Protein 3WP0 (pdb70)

B-factor: mean 48.21, std 16.05, range [24.02, 118.39]

Organism: Rattus norvegicus (NCBI:txid10116)

Sequence (195 aa):
YARPIIILGPTKDRANDDLLSEFPDKFGSCVPHTTRPKREYEIDGRDYHFVSSREKMEKDIQAHKFIEAGQYNSHLYGTSVQSVREVAEQGKHCILDVSANAVRRLQAAHLHPIAIFIRPRSLENVLEINKRITEEQARKAFDRATKLEEQEFTECCFSAIVEGDSFEEIYHKVKRVIEDLSGLSRVKLKKSLRQSF

Solvent-accessible surface area: 11071 Å² total

GO terms:
  GO:0097110 scaffold protein binding (F, IPI)
  GO:2000310 regulation of NMDA receptor activity (P, IMP)
  GO:2000463 positive regulation of excitatory postsynaptic potential (P, IMP)
  GO:0150012 positive regulation of neuron projection arborization (P, IGI)
  GO:0005109 frizzled binding (F, IPI)
  GO:0031698 beta-2 adrenergic receptor binding (F, IPI)
  GO:0044224 juxtaparanode region of axon (C, IDA)
  GO:0045202 synapse (C, IDA)
  GO:0045211 postsynaptic membrane (C, IDA)
  GO:0014069 postsynaptic density (C, IDA)
  GO:0043197 dendritic spine (C, IDA)
  GO:0016020 membrane (C, IDA)
  GO:0008076 voltage-gated potassium channel complex (C, IDA)
  GO:0098793 presynapse (C, EXP)
  GO:0045202 synapse (C, EXP)
  GO:0005886 plasma membrane (C, EXP)
  GO:0014069 postsynaptic density (C, EXP)
  GO:1904719 positive regulation of AMPA glutamate receptor clustering (P, IMP)
  GO:0048168 regulation of neuronal synaptic plasticity (P, IMP)
  GO:0097061 dendritic spine organization (P, IMP)

InterPro domains:
  IPR001452 SH3 domain [PF00018] (434-490)
  IPR001452 SH3 domain [PS50002] (428-498)
  IPR001452 SH3 domain [SM00326] (431-497)
  IPR001478 PDZ domain [PF00595] (65-149)
  IPR001478 PDZ domain [PF00595] (161-243)
  IPR001478 PDZ domain [PF00595] (314-388)
  IPR001478 PDZ domain [PS50106] (65-152)
  IPR001478 PDZ domain [PS50106] (160-247)
  IPR001478 PDZ domain [PS50106] (313-394)
  IPR001478 PDZ domain [SM00228] (73-152)
  IPR001478 PDZ domain [SM00228] (168-247)
  IPR001478 PDZ domain [SM00228] (321-394)
  IPR008144 Guanylate kinase-like domain [PS50052] (534-709)
  IPR008145 Guanylate kinase/L-type calcium channel beta subunit [PF00625] (534-710)
  IPR008145 Guanylate kinase/L-type calcium channel beta subunit [SM00072] (533-712)
  IPR016313 Disks large 1-like [PIRSF001741] (3-724)
  IPR019583 Disks large homolog 1-4, PDZ-associated domain [PF10600] (245-312)
  IPR019590 Disks large homologue 1, N-terminal PEST domain [PF10608] (31-64)
  IPR019590 Disks large homologue 1, N-terminal PEST domain [SM01277] (10-64)
  IPR020590 Guanylate kinase, conserved site [PS00856] (566-583)

Structure (mmCIF, N/CA/C/O backbone):
data_3WP0
#
_entry.id   3WP0
#
_cell.length_a   84.082
_cell.length_b   84.082
_cell.length_c   65.883
_cell.angle_alpha   90.00
_cell.angle_beta   90.00
_cell.angle_gamma   120.00
#
_symmetry.space_group_name_H-M   'P 31 2 1'
#
loop_
_entity.id
_entity.type
_entity.pdbx_description
1 polymer 'Disks large homolog 4'
2 polymer 'Lethal(2) giant larvae protein homolog 2'
3 non-polymer GLYCEROL
4 water water
#
loop_
_atom_site.group_PDB
_atom_site.id
_atom_site.type_symbol
_atom_site.label_atom_id
_atom_site.label_alt_id
_atom_site.label_comp_id
_atom_site.label_asym_id
_atom_site.label_entity_id
_atom_site.label_seq_id
_atom_site.pdbx_PDB_ins_code
_atom_site.Cartn_x
_atom_site.Cartn_y
_atom_site.Cartn_z
_atom_site.occupancy
_atom_site.B_iso_or_equiv
_atom_site.auth_seq_id
_atom_site.auth_comp_id
_atom_site.auth_asym_id
_atom_site.auth_atom_id
_atom_site.pdbx_PDB_model_num
ATOM 1 N N . TYR A 1 7 ? 21.811 -21.872 -14.601 1.00 79.02 533 TYR A N 1
ATOM 2 C CA . TYR A 1 7 ? 22.838 -22.311 -13.656 1.00 71.78 533 TYR A CA 1
ATOM 3 C C . TYR A 1 7 ? 22.764 -21.556 -12.315 1.00 64.86 533 TYR A C 1
ATOM 4 O O . TYR A 1 7 ? 22.890 -20.322 -12.281 1.00 58.90 533 TYR A O 1
ATOM 13 N N . ALA A 1 8 ? 22.600 -22.291 -11.210 1.00 40.55 534 ALA A N 1
ATOM 14 C CA . ALA A 1 8 ? 22.411 -21.654 -9.906 1.00 40.73 534 ALA A CA 1
ATOM 15 C C . ALA A 1 8 ? 23.697 -21.739 -9.117 1.00 42.64 534 ALA A C 1
ATOM 16 O O . ALA A 1 8 ? 24.279 -22.821 -8.992 1.00 36.52 534 ALA A O 1
ATOM 18 N N . ARG A 1 9 ? 24.139 -20.617 -8.561 1.00 37.47 535 ARG A N 1
ATOM 19 C CA . ARG A 1 9 ? 25.391 -20.624 -7.819 1.00 32.90 535 ARG A CA 1
ATOM 20 C C . ARG A 1 9 ? 25.264 -21.402 -6.526 1.00 36.09 535 ARG A C 1
ATOM 21 O O . ARG A 1 9 ? 24.274 -21.238 -5.794 1.00 33.19 535 ARG A O 1
ATOM 29 N N . PRO A 1 10 ? 26.266 -22.258 -6.230 1.00 30.61 536 PRO A N 1
ATOM 30 C CA . PRO A 1 10 ? 26.312 -22.997 -4.960 1.00 34.05 536 PRO A CA 1
ATOM 31 C C . PRO A 1 10 ? 26.615 -22.050 -3.775 1.00 35.71 536 PRO A C 1
ATOM 32 O O . PRO A 1 10 ? 27.224 -20.982 -3.969 1.00 32.52 536 PRO A O 1
ATOM 36 N N . ILE A 1 11 ? 26.186 -22.440 -2.581 1.00 30.76 537 ILE A N 1
ATOM 37 C CA . ILE A 1 11 ? 26.266 -21.578 -1.399 1.00 33.28 537 ILE A CA 1
ATOM 38 C C . ILE A 1 11 ? 27.148 -22.198 -0.317 1.00 34.15 537 ILE A C 1
ATOM 39 O O . ILE A 1 11 ? 26.979 -23.380 0.032 1.00 32.38 537 ILE A O 1
ATOM 44 N N . ILE A 1 12 ? 28.081 -21.416 0.231 1.00 30.96 538 ILE A N 1
ATOM 45 C CA . ILE A 1 12 ? 28.812 -21.856 1.422 1.00 30.48 538 ILE A CA 1
ATOM 46 C C . ILE A 1 12 ? 28.700 -20.778 2.477 1.00 32.01 538 ILE A C 1
ATOM 47 O O . ILE A 1 12 ? 29.321 -19.722 2.343 1.00 33.78 538 ILE A O 1
ATOM 52 N N . ILE A 1 13 ? 27.953 -21.062 3.555 1.00 30.67 539 ILE A N 1
ATOM 53 C CA . ILE A 1 13 ? 27.814 -20.132 4.665 1.00 27.81 539 ILE A CA 1
ATOM 54 C C . ILE A 1 13 ? 28.818 -20.568 5.741 1.00 38.39 539 ILE A C 1
ATOM 55 O O . ILE A 1 13 ? 28.943 -21.777 6.008 1.00 30.23 539 ILE A O 1
ATOM 60 N N . LEU A 1 14 ? 29.526 -19.594 6.337 1.00 35.33 540 LEU A N 1
ATOM 61 C CA . LEU A 1 14 ? 30.565 -19.845 7.344 1.00 35.86 540 LEU A CA 1
ATOM 62 C C . LEU A 1 14 ? 30.364 -18.937 8.539 1.00 36.85 540 LEU A C 1
ATOM 63 O O . LEU A 1 14 ? 29.732 -17.876 8.409 1.00 34.40 540 LEU A O 1
ATOM 68 N N . GLY A 1 15 ? 30.933 -19.332 9.683 1.00 33.87 541 GLY A N 1
ATOM 69 C CA . GLY A 1 15 ? 30.872 -18.558 10.899 1.00 28.41 541 GLY A CA 1
ATOM 70 C C . GLY A 1 15 ? 29.777 -19.086 11.820 1.00 37.99 541 GLY A C 1
ATOM 71 O O . GLY A 1 15 ? 29.053 -20.027 11.453 1.00 39.48 541 GLY A O 1
ATOM 72 N N . PRO A 1 16 ? 29.630 -18.478 13.005 1.00 37.53 542 PRO A N 1
ATOM 73 C CA . PRO A 1 16 ? 28.659 -18.967 14.008 1.00 42.59 542 PRO A CA 1
ATOM 74 C C . PRO A 1 16 ? 27.223 -18.941 13.444 1.00 43.00 542 PRO A C 1
ATOM 75 O O . PRO A 1 16 ? 26.934 -18.041 12.640 1.00 41.52 542 PRO A O 1
ATOM 79 N N . THR A 1 17 ? 26.385 -19.921 13.824 1.00 42.12 543 THR A N 1
ATOM 80 C CA . THR A 1 17 ? 25.002 -20.103 13.294 1.00 42.10 543 THR A CA 1
ATOM 81 C C . THR A 1 17 ? 24.827 -20.600 11.851 1.00 42.53 543 THR A C 1
ATOM 82 O O . THR A 1 17 ? 23.688 -20.710 11.372 1.00 39.51 543 THR A O 1
ATOM 86 N N . LYS A 1 18 ? 25.927 -20.842 11.131 1.00 38.94 544 LYS A N 1
ATOM 87 C CA . LYS A 1 18 ? 25.823 -21.231 9.736 1.00 33.98 544 LYS A CA 1
ATOM 88 C C . LYS A 1 18 ? 25.001 -22.519 9.541 1.00 36.55 544 LYS A C 1
ATOM 89 O O . LYS A 1 18 ? 24.307 -22.660 8.525 1.00 33.85 544 LYS A O 1
ATOM 95 N N . ASP A 1 19 ? 25.087 -23.448 10.490 1.00 34.52 545 ASP A N 1
ATOM 96 C CA . ASP A 1 19 ? 24.365 -24.719 10.350 1.00 39.04 545 ASP A CA 1
ATOM 97 C C . ASP A 1 19 ? 22.867 -24.465 10.406 1.00 38.68 545 ASP A C 1
ATOM 98 O O . ASP A 1 19 ? 22.103 -25.038 9.610 1.00 35.94 545 ASP A O 1
ATOM 103 N N . ARG A 1 20 ? 22.458 -23.582 11.321 1.00 34.50 546 ARG A N 1
ATOM 104 C CA . ARG A 1 20 ? 21.049 -23.226 11.459 1.00 38.41 546 ARG A CA 1
ATOM 105 C C . ARG A 1 20 ? 20.543 -22.499 10.209 1.00 40.78 546 ARG A C 1
ATOM 106 O O . ARG A 1 20 ? 19.403 -22.722 9.784 1.00 45.63 546 ARG A O 1
ATOM 114 N N . ALA A 1 21 ? 21.387 -21.638 9.628 1.00 35.06 547 ALA A N 1
ATOM 115 C CA . ALA A 1 21 ? 21.057 -20.934 8.396 1.00 43.18 547 ALA A CA 1
ATOM 116 C C . ALA A 1 21 ? 20.932 -21.925 7.226 1.00 39.86 547 ALA A C 1
ATOM 117 O O . ALA A 1 21 ? 19.987 -21.841 6.417 1.00 35.35 547 ALA A O 1
ATOM 119 N N . ASN A 1 22 ? 21.892 -22.846 7.128 1.00 29.85 548 ASN A N 1
ATOM 120 C CA . ASN A 1 22 ? 21.856 -23.886 6.095 1.00 36.05 548 ASN A CA 1
ATOM 121 C C . ASN A 1 22 ? 20.538 -24.676 6.165 1.00 36.36 548 ASN A C 1
ATOM 122 O O . ASN A 1 22 ? 19.867 -24.897 5.134 1.00 30.39 548 ASN A O 1
ATOM 127 N N . ASP A 1 23 ? 20.175 -25.083 7.379 1.00 32.67 549 ASP A N 1
ATOM 128 C CA . ASP A 1 23 ? 19.017 -25.946 7.590 1.00 38.92 549 ASP A CA 1
ATOM 129 C C . ASP A 1 23 ? 17.733 -25.218 7.244 1.00 46.27 549 ASP A C 1
ATOM 130 O O . ASP A 1 23 ? 16.817 -25.791 6.632 1.00 39.29 549 ASP A O 1
ATOM 135 N N . ASP A 1 24 ? 17.658 -23.963 7.678 1.00 34.58 550 ASP A N 1
ATOM 136 C CA . ASP A 1 24 ? 16.459 -23.166 7.467 1.00 41.21 550 ASP A CA 1
ATOM 137 C C . ASP A 1 24 ? 16.213 -22.826 5.981 1.00 34.94 550 ASP A C 1
ATOM 138 O O . ASP A 1 24 ? 15.057 -22.809 5.532 1.00 41.88 550 ASP A O 1
ATOM 143 N N . LEU A 1 25 ? 17.279 -22.532 5.240 1.00 36.32 551 LEU A N 1
ATOM 144 C CA . LEU A 1 25 ? 17.138 -22.241 3.820 1.00 40.73 551 LEU A CA 1
ATOM 145 C C . LEU A 1 25 ? 16.571 -23.481 3.107 1.00 42.58 551 LEU A C 1
ATOM 146 O O . LEU A 1 25 ? 15.622 -23.383 2.314 1.00 39.50 551 LEU A O 1
ATOM 151 N N . LEU A 1 26 ? 17.126 -24.650 3.437 1.00 34.28 552 LEU A N 1
ATOM 152 C CA . LEU A 1 26 ? 16.692 -25.929 2.845 1.00 42.15 552 LEU A CA 1
ATOM 153 C C . LEU A 1 26 ? 15.232 -26.233 3.133 1.00 43.55 552 LEU A C 1
ATOM 154 O O . LEU A 1 26 ? 14.504 -26.733 2.259 1.00 42.43 552 LEU A O 1
ATOM 159 N N . SER A 1 27 ? 14.804 -25.953 4.367 1.00 37.27 553 SER A N 1
ATOM 160 C CA . SER A 1 27 ? 13.448 -26.271 4.791 1.00 42.17 553 SER A CA 1
ATOM 161 C C . SER A 1 27 ? 12.429 -25.223 4.290 1.00 41.38 553 SER A C 1
ATOM 162 O O . SER A 1 27 ? 11.285 -25.551 3.951 1.00 42.97 553 SER A O 1
ATOM 165 N N . GLU A 1 28 ? 12.834 -23.958 4.256 1.00 37.67 554 GLU A N 1
ATOM 166 C CA . GLU A 1 28 ? 11.905 -22.894 3.862 1.00 49.60 554 GLU A CA 1
ATOM 167 C C . GLU A 1 28 ? 11.679 -22.774 2.341 1.00 46.82 554 GLU A C 1
ATOM 168 O O . GLU A 1 28 ? 10.556 -22.514 1.910 1.00 43.46 554 GLU A O 1
ATOM 174 N N . PHE A 1 29 ? 12.739 -22.976 1.554 1.00 43.61 555 PHE A N 1
ATOM 175 C CA . PHE A 1 29 ? 12.688 -22.813 0.090 1.00 46.06 555 PHE A CA 1
ATOM 176 C C . PHE A 1 29 ? 13.196 -24.059 -0.648 1.00 39.70 555 PHE A C 1
ATOM 177 O O . PHE A 1 29 ? 14.261 -24.029 -1.280 1.00 37.75 555 PHE A O 1
ATOM 185 N N . PRO A 1 30 ? 12.434 -25.166 -0.568 1.00 38.14 556 PRO A N 1
ATOM 186 C CA . PRO A 1 30 ? 12.859 -26.429 -1.201 1.00 46.07 556 PRO A CA 1
ATOM 187 C C . PRO A 1 30 ? 12.979 -26.327 -2.733 1.00 44.41 556 PRO A C 1
ATOM 188 O O . PRO A 1 30 ? 13.735 -27.093 -3.337 1.00 47.55 556 PRO A O 1
ATOM 192 N N . ASP A 1 31 ? 12.245 -25.407 -3.349 1.00 45.96 557 ASP A N 1
ATOM 193 C CA . ASP A 1 31 ? 12.380 -25.186 -4.789 1.00 56.48 557 ASP A CA 1
ATOM 194 C C . ASP A 1 31 ? 13.684 -24.452 -5.142 1.00 53.62 557 ASP A C 1
ATOM 195 O O . ASP A 1 31 ? 14.260 -24.690 -6.197 1.00 54.73 557 ASP A O 1
ATOM 200 N N . LYS A 1 32 ? 14.119 -23.528 -4.289 1.00 51.50 558 LYS A N 1
ATOM 201 C CA . LYS A 1 32 ? 15.363 -22.776 -4.526 1.00 45.18 558 LYS A CA 1
ATOM 202 C C . LYS A 1 32 ? 16.684 -23.452 -4.115 1.00 49.90 558 LYS A C 1
ATOM 203 O O . LYS A 1 32 ? 17.720 -23.276 -4.786 1.00 38.35 558 LYS A O 1
ATOM 205 N N . PHE A 1 33 ? 16.664 -24.208 -3.012 1.00 38.96 559 PHE A N 1
ATOM 206 C CA . PHE A 1 33 ? 17.908 -24.757 -2.450 1.00 34.83 559 PHE A CA 1
ATOM 207 C C . PHE A 1 33 ? 17.854 -26.273 -2.333 1.00 43.07 559 PHE A C 1
ATOM 208 O O . PHE A 1 33 ? 16.797 -26.844 -2.052 1.00 41.39 559 PHE A O 1
ATOM 216 N N . GLY A 1 34 ? 18.998 -26.924 -2.488 1.00 39.25 560 GLY A N 1
ATOM 217 C CA . GLY A 1 34 ? 19.010 -28.371 -2.400 1.00 36.11 560 GLY A CA 1
ATOM 218 C C . GLY A 1 34 ? 20.354 -28.811 -1.896 1.00 34.70 560 GLY A C 1
ATOM 219 O O . GLY A 1 34 ? 21.296 -28.004 -1.836 1.00 34.62 560 GLY A O 1
ATOM 220 N N . SER A 1 35 ? 20.445 -30.086 -1.522 1.00 34.95 561 SER A N 1
ATOM 221 C CA . SER A 1 35 ? 21.693 -30.697 -1.062 1.00 33.69 561 SER A CA 1
ATOM 222 C C . SER A 1 35 ? 22.223 -31.588 -2.183 1.00 34.34 561 SER A C 1
ATOM 223 O O . SER A 1 35 ? 21.430 -32.185 -2.933 1.00 34.32 561 SER A O 1
ATOM 226 N N . CYS A 1 36 ? 23.542 -31.678 -2.324 1.00 32.01 562 CYS A N 1
ATOM 227 C CA . CYS A 1 36 ? 24.076 -32.566 -3.341 1.00 31.17 562 CYS A CA 1
ATOM 228 C C . CYS A 1 36 ? 24.310 -33.964 -2.732 1.00 35.77 562 CYS A C 1
ATOM 229 O O . CYS A 1 36 ? 24.193 -34.157 -1.506 1.00 34.38 562 CYS A O 1
ATOM 232 N N . VAL A 1 37 ? 24.679 -34.929 -3.576 1.00 33.00 563 VAL A N 1
ATOM 233 C CA . VAL A 1 37 ? 24.830 -36.312 -3.129 1.00 33.62 563 VAL A CA 1
ATOM 234 C C . VAL A 1 37 ? 26.323 -36.525 -2.852 1.00 34.29 563 VAL A C 1
ATOM 235 O O . VAL A 1 37 ? 27.147 -36.437 -3.763 1.00 30.97 563 VAL A O 1
ATOM 239 N N . PRO A 1 38 ? 26.681 -36.808 -1.590 1.00 31.45 564 PRO A N 1
ATOM 240 C CA . PRO A 1 38 ? 28.076 -37.070 -1.203 1.00 31.02 564 PRO A CA 1
ATOM 241 C C . PRO A 1 38 ? 28.592 -38.475 -1.613 1.00 35.21 564 PRO A C 1
ATOM 242 O O . PRO A 1 38 ? 27.793 -39.347 -2.007 1.00 32.72 564 PRO A O 1
ATOM 246 N N . HIS A 1 39 ? 29.909 -38.684 -1.545 1.00 30.44 565 HIS A N 1
ATOM 247 C CA . HIS A 1 39 ? 30.484 -40.029 -1.756 1.00 36.39 565 HIS A CA 1
ATOM 248 C C . HIS A 1 39 ? 30.904 -40.648 -0.417 1.00 36.88 565 HIS A C 1
ATOM 249 O O . HIS A 1 39 ? 31.285 -39.931 0.513 1.00 29.85 565 HIS A O 1
ATOM 256 N N . THR A 1 40 ? 30.831 -41.976 -0.316 1.00 27.61 566 THR A N 1
ATOM 257 C CA . THR A 1 40 ? 31.478 -42.662 0.795 1.00 29.88 566 THR A CA 1
ATOM 258 C C . THR A 1 40 ? 31.995 -44.039 0.373 1.00 34.93 566 THR A C 1
ATOM 259 O O . THR A 1 40 ? 31.485 -44.630 -0.610 1.00 32.20 566 THR A O 1
ATOM 263 N N . THR A 1 41 ? 33.015 -44.538 1.094 1.00 35.18 567 THR A N 1
ATOM 264 C CA . THR A 1 41 ? 33.521 -45.885 0.820 1.00 37.01 567 THR A CA 1
ATOM 265 C C . THR A 1 41 ? 32.836 -46.896 1.721 1.00 40.12 567 THR A C 1
ATOM 266 O O . THR A 1 41 ? 33.025 -48.111 1.557 1.00 38.51 567 THR A O 1
ATOM 270 N N . ARG A 1 42 ? 32.073 -46.422 2.706 1.00 33.21 568 ARG A N 1
ATOM 271 C CA . ARG A 1 42 ? 31.448 -47.394 3.605 1.00 35.18 568 ARG A CA 1
ATOM 272 C C . ARG A 1 42 ? 30.374 -48.190 2.842 1.00 35.53 568 ARG A C 1
ATOM 273 O O . ARG A 1 42 ? 29.826 -47.716 1.833 1.00 37.31 568 ARG A O 1
ATOM 281 N N . PRO A 1 43 ? 30.114 -49.425 3.279 1.00 41.20 569 PRO A N 1
ATOM 282 C CA . PRO A 1 43 ? 29.135 -50.234 2.543 1.00 43.38 569 PRO A CA 1
ATOM 283 C C . PRO A 1 43 ? 27.706 -49.684 2.693 1.00 38.55 569 PRO A C 1
ATOM 284 O O . PRO A 1 43 ? 27.365 -49.097 3.732 1.00 35.82 569 PRO A O 1
ATOM 288 N N . LYS A 1 44 ? 26.898 -49.857 1.648 1.00 38.42 570 LYS A N 1
ATOM 289 C CA . LYS A 1 44 ? 25.502 -49.417 1.629 1.00 38.82 570 LYS A CA 1
ATOM 290 C C . LYS A 1 44 ? 24.688 -50.194 2.663 1.00 41.99 570 LYS A C 1
ATOM 291 O O . LYS A 1 44 ? 24.914 -51.398 2.867 1.00 45.55 570 LYS A O 1
ATOM 297 N N . ARG A 1 45 ? 23.726 -49.529 3.311 1.00 35.51 571 ARG A N 1
ATOM 298 C CA . ARG A 1 45 ? 22.906 -50.197 4.336 1.00 35.28 571 ARG A CA 1
ATOM 299 C C . ARG A 1 45 ? 21.441 -50.256 3.873 1.00 35.35 571 ARG A C 1
ATOM 300 O O . ARG A 1 45 ? 21.108 -49.702 2.822 1.00 36.10 571 ARG A O 1
ATOM 308 N N . GLU A 1 46 ? 20.565 -50.888 4.651 1.00 38.83 572 GLU A N 1
ATOM 309 C CA . GLU A 1 46 ? 19.149 -51.000 4.275 1.00 41.62 572 GLU A CA 1
ATOM 310 C C . GLU A 1 46 ? 18.538 -49.609 4.085 1.00 46.36 572 GLU A C 1
ATOM 311 O O . GLU A 1 46 ? 18.887 -48.671 4.828 1.00 35.64 572 GLU A O 1
ATOM 317 N N . TYR A 1 47 ? 17.664 -49.479 3.074 1.00 46.41 573 TYR A N 1
ATOM 318 C CA . TYR A 1 47 ? 16.938 -48.224 2.787 1.00 37.57 573 TYR A CA 1
ATOM 319 C C . TYR A 1 47 ? 17.812 -47.166 2.142 1.00 39.62 573 TYR A C 1
ATOM 320 O O . TYR A 1 47 ? 17.338 -46.050 1.904 1.00 52.08 573 TYR A O 1
ATOM 329 N N . GLU A 1 48 ? 19.096 -47.466 1.936 1.00 33.56 574 GLU A N 1
ATOM 330 C CA . GLU A 1 48 ? 19.981 -46.493 1.287 1.00 35.53 574 GLU A CA 1
ATOM 331 C C . GLU A 1 48 ? 20.004 -46.791 -0.207 1.00 45.45 574 GLU A C 1
ATOM 332 O O . GLU A 1 48 ? 19.971 -47.957 -0.616 1.00 46.83 574 GLU A O 1
ATOM 338 N N . ILE A 1 49 ? 20.027 -45.734 -1.015 1.00 38.32 575 ILE A N 1
ATOM 339 C CA . ILE A 1 49 ? 19.991 -45.864 -2.480 1.00 40.13 575 ILE A CA 1
ATOM 340 C C . ILE A 1 49 ? 21.198 -45.179 -3.119 1.00 37.82 575 ILE A C 1
ATOM 341 O O . ILE A 1 49 ? 21.462 -43.964 -2.884 1.00 33.81 575 ILE A O 1
ATOM 346 N N . ASP A 1 50 ? 21.961 -45.967 -3.880 1.00 40.98 576 ASP A N 1
ATOM 347 C CA . ASP A 1 50 ? 23.160 -45.449 -4.554 1.00 40.58 576 ASP A CA 1
ATOM 348 C C . ASP A 1 50 ? 22.737 -44.331 -5.510 1.00 45.91 576 ASP A C 1
ATOM 349 O O . ASP A 1 50 ? 21.854 -44.536 -6.353 1.00 41.04 576 ASP A O 1
ATOM 354 N N . GLY A 1 51 ? 23.357 -43.152 -5.388 1.00 43.81 577 GLY A N 1
ATOM 355 C CA . GLY A 1 51 ? 22.985 -42.016 -6.228 1.00 37.82 577 GLY A CA 1
ATOM 356 C C . GLY A 1 51 ? 21.941 -41.106 -5.582 1.00 44.00 577 GLY A C 1
ATOM 357 O O . GLY A 1 51 ? 21.628 -40.024 -6.102 1.00 37.12 577 GLY A O 1
ATOM 358 N N . ARG A 1 52 ? 21.392 -41.531 -4.443 1.00 40.92 578 ARG A N 1
ATOM 359 C CA . ARG A 1 52 ? 20.450 -40.686 -3.709 1.00 38.81 578 ARG A CA 1
ATOM 360 C C . ARG A 1 52 ? 21.006 -40.312 -2.327 1.00 40.21 578 ARG A C 1
ATOM 361 O O . ARG A 1 52 ? 21.278 -39.139 -2.035 1.00 41.80 578 ARG A O 1
ATOM 369 N N . ASP A 1 53 ? 21.165 -41.313 -1.463 1.00 32.77 579 ASP A N 1
ATOM 370 C CA . ASP A 1 53 ? 21.791 -41.085 -0.158 1.00 36.19 579 ASP A CA 1
ATOM 371 C C . ASP A 1 53 ? 23.286 -40.815 -0.288 1.00 33.68 579 ASP A C 1
ATOM 372 O O . ASP A 1 53 ? 23.796 -39.807 0.220 1.00 34.22 579 ASP A O 1
ATOM 377 N N . TYR A 1 54 ? 23.995 -41.699 -0.995 1.00 31.89 580 TYR A N 1
ATOM 378 C CA . TYR A 1 54 ? 25.420 -41.468 -1.300 1.00 28.59 580 TYR A CA 1
ATOM 379 C C . TYR A 1 54 ? 25.700 -42.038 -2.670 1.00 40.60 580 TYR A C 1
ATOM 380 O O . TYR A 1 54 ? 24.948 -42.887 -3.165 1.00 36.16 580 TYR A O 1
ATOM 389 N N . HIS A 1 55 ? 26.808 -41.611 -3.268 1.00 33.32 581 HIS A N 1
ATOM 390 C CA . HIS A 1 55 ? 27.390 -42.406 -4.330 1.00 33.75 581 HIS A CA 1
ATOM 391 C C . HIS A 1 55 ? 28.332 -43.368 -3.597 1.00 37.16 581 HIS A C 1
ATOM 392 O O . HIS A 1 55 ? 29.313 -42.941 -2.980 1.00 36.04 581 HIS A O 1
ATOM 399 N N . PHE A 1 56 ? 28.032 -44.662 -3.625 1.00 38.16 582 PHE A N 1
ATOM 400 C CA . PHE A 1 56 ? 28.830 -45.619 -2.852 1.00 37.69 582 PHE A CA 1
ATOM 401 C C . PHE A 1 56 ? 30.035 -46.124 -3.652 1.00 45.26 582 PHE A C 1
ATOM 402 O O . PHE A 1 56 ? 29.874 -46.761 -4.706 1.00 42.71 582 PHE A O 1
ATOM 410 N N . VAL A 1 57 ? 31.236 -45.874 -3.136 1.00 41.84 583 VAL A N 1
ATOM 411 C CA . VAL A 1 57 ? 32.466 -46.216 -3.862 1.00 50.32 583 VAL A CA 1
ATOM 412 C C . VAL A 1 57 ? 32.988 -47.591 -3.410 1.00 54.99 583 VAL A C 1
ATOM 413 O O . VAL A 1 57 ? 33.260 -47.801 -2.235 1.00 42.21 583 VAL A O 1
ATOM 417 N N . SER A 1 58 ? 33.115 -48.537 -4.334 1.00 58.34 584 SER A N 1
ATOM 418 C CA . SER A 1 58 ? 33.506 -49.901 -3.952 1.00 60.72 584 SER A CA 1
ATOM 419 C C . SER A 1 58 ? 34.985 -50.003 -3.573 1.00 61.39 584 SER A C 1
ATOM 420 O O . SER A 1 58 ? 35.394 -50.897 -2.829 1.00 63.85 584 SER A O 1
ATOM 423 N N . SER A 1 59 ? 35.784 -49.076 -4.083 1.00 65.59 585 SER A N 1
ATOM 424 C CA . SER A 1 59 ? 37.226 -49.134 -3.888 1.00 69.46 585 SER A CA 1
ATOM 425 C C . SER A 1 59 ? 37.747 -47.920 -3.120 1.00 65.24 585 SER A C 1
ATOM 426 O O . SER A 1 59 ? 37.648 -46.785 -3.596 1.00 69.41 585 SER A O 1
ATOM 429 N N . ARG A 1 60 ? 38.311 -48.151 -1.940 1.00 50.28 586 ARG A N 1
ATOM 430 C CA . ARG A 1 60 ? 38.937 -47.055 -1.208 1.00 55.47 586 ARG A CA 1
ATOM 431 C C . ARG A 1 60 ? 40.105 -46.457 -2.019 1.00 54.60 586 ARG A C 1
ATOM 432 O O . ARG A 1 60 ? 40.343 -45.233 -1.990 1.00 47.36 586 ARG A O 1
ATOM 440 N N . GLU A 1 61 ? 40.830 -47.322 -2.734 1.00 45.08 587 GLU A N 1
ATOM 441 C CA . GLU A 1 61 ? 41.971 -46.882 -3.537 1.00 49.71 587 GLU A CA 1
ATOM 442 C C . GLU A 1 61 ? 41.515 -45.904 -4.625 1.00 52.83 587 GLU A C 1
ATOM 443 O O . GLU A 1 61 ? 42.194 -44.903 -4.893 1.00 51.48 587 GLU A O 1
ATOM 445 N N . LYS A 1 62 ? 40.363 -46.200 -5.235 1.00 51.79 588 LYS A N 1
ATOM 446 C CA . LYS A 1 62 ? 39.719 -45.317 -6.218 1.00 55.86 588 LYS A CA 1
ATOM 447 C C . LYS A 1 62 ? 39.418 -43.918 -5.633 1.00 50.42 588 LYS A C 1
ATOM 448 O O . LYS A 1 62 ? 39.765 -42.886 -6.226 1.00 49.20 588 LYS A O 1
ATOM 454 N N . MET A 1 63 ? 38.797 -43.877 -4.461 1.00 50.11 589 MET A N 1
ATOM 455 C CA . MET A 1 63 ? 38.447 -42.588 -3.876 1.00 36.34 589 MET A CA 1
ATOM 456 C C . MET A 1 63 ? 39.679 -41.773 -3.458 1.00 36.03 589 MET A C 1
ATOM 457 O O . MET A 1 63 ? 39.701 -40.544 -3.603 1.00 41.87 589 MET A O 1
ATOM 462 N N . GLU A 1 64 ? 40.720 -42.452 -2.976 1.00 43.42 590 GLU A N 1
ATOM 463 C CA . GLU A 1 64 ? 41.974 -41.765 -2.654 1.00 47.25 590 GLU A CA 1
ATOM 464 C C . GLU A 1 64 ? 42.596 -41.122 -3.894 1.00 48.91 590 GLU A C 1
ATOM 465 O O . GLU A 1 64 ? 43.010 -39.953 -3.855 1.00 46.73 590 GLU A O 1
ATOM 471 N N . LYS A 1 65 ? 42.665 -41.885 -4.988 1.00 45.03 591 LYS A N 1
ATOM 472 C CA . LYS A 1 65 ? 43.158 -41.357 -6.260 1.00 50.98 591 LYS A CA 1
ATOM 473 C C . LYS A 1 65 ? 42.324 -40.129 -6.673 1.00 43.45 591 LYS A C 1
ATOM 474 O O . LYS A 1 65 ? 42.883 -39.090 -7.043 1.00 45.07 591 LYS A O 1
ATOM 476 N N . ASP A 1 66 ? 40.998 -40.230 -6.562 1.00 45.98 592 ASP A N 1
ATOM 477 C CA . ASP A 1 66 ? 40.111 -39.113 -6.921 1.00 46.95 592 ASP A CA 1
ATOM 478 C C . ASP A 1 66 ? 40.292 -37.873 -6.054 1.00 44.28 592 ASP A C 1
ATOM 479 O O . ASP A 1 66 ? 40.323 -36.750 -6.575 1.00 44.81 592 ASP A O 1
ATOM 484 N N . ILE A 1 67 ? 40.427 -38.073 -4.741 1.00 40.61 593 ILE A N 1
ATOM 485 C CA . ILE A 1 67 ? 40.817 -36.972 -3.858 1.00 40.74 593 ILE A CA 1
ATOM 486 C C . ILE A 1 67 ? 42.114 -36.296 -4.353 1.00 41.05 593 ILE A C 1
ATOM 487 O O . ILE A 1 67 ? 42.179 -35.066 -4.483 1.00 42.55 593 ILE A O 1
ATOM 492 N N . GLN A 1 68 ? 43.128 -37.098 -4.672 1.00 48.97 594 GLN A N 1
ATOM 493 C CA . GLN A 1 68 ? 44.407 -36.562 -5.154 1.00 56.32 594 GLN A CA 1
ATOM 494 C C . GLN A 1 68 ? 44.313 -35.863 -6.518 1.00 56.29 594 GLN A C 1
ATOM 495 O O . GLN A 1 68 ? 45.125 -34.993 -6.831 1.00 53.44 594 GLN A O 1
ATOM 501 N N . ALA A 1 69 ? 43.301 -36.233 -7.300 1.00 56.88 595 ALA A N 1
ATOM 502 C CA . ALA A 1 69 ? 43.044 -35.658 -8.625 1.00 50.15 595 ALA A CA 1
ATOM 503 C C . ALA A 1 69 ? 42.124 -34.429 -8.547 1.00 48.46 595 ALA A C 1
ATOM 504 O O . ALA A 1 69 ? 41.639 -33.945 -9.581 1.00 45.09 595 ALA A O 1
ATOM 506 N N . HIS A 1 70 ? 41.833 -33.980 -7.315 1.00 45.36 596 HIS A N 1
ATOM 507 C CA . HIS A 1 70 ? 41.046 -32.762 -7.063 1.00 38.09 596 HIS A CA 1
ATOM 508 C C . HI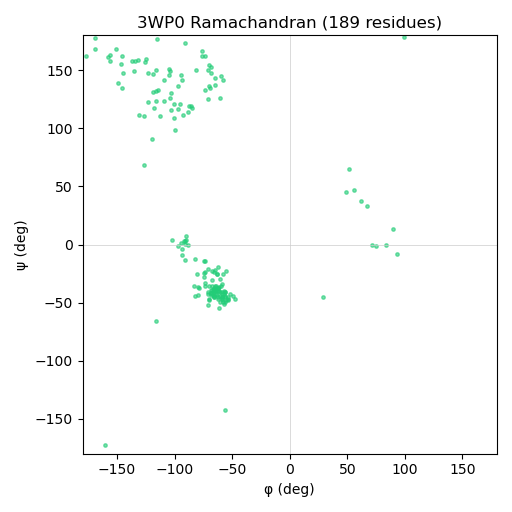S A 1 70 ? 39.594 -32.886 -7.493 1.00 39.83 596 HIS A C 1
ATOM 509 O O . HIS A 1 70 ? 38.990 -31.880 -7.900 1.00 48.61 596 HIS A O 1
ATOM 516 N N . LYS A 1 71 ? 39.034 -34.095 -7.384 1.00 35.53 597 LYS A N 1
ATOM 517 C CA . LYS A 1 71 ? 37.632 -34.327 -7.725 1.00 38.21 597 LYS A CA 1
ATOM 518 C C . LYS A 1 71 ? 36.724 -33.947 -6.578 1.00 40.37 597 LYS A C 1
ATOM 519 O O . LYS A 1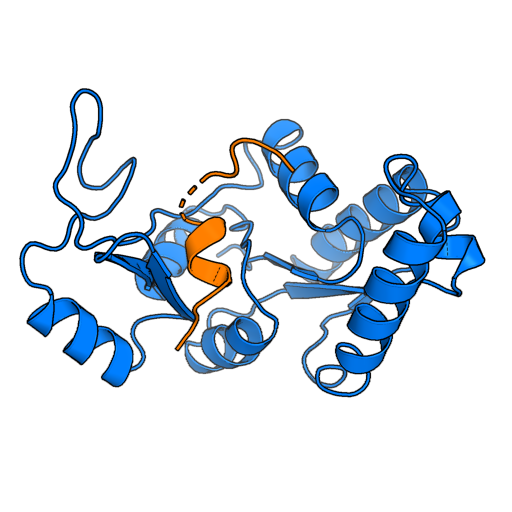 71 ? 35.501 -33.873 -6.762 1.00 37.97 597 LYS A O 1
ATOM 525 N N . PHE A 1 72 ? 37.303 -33.729 -5.390 1.00 32.70 598 PHE A N 1
ATOM 526 C CA . PHE A 1 72 ? 36.508 -33.393 -4.214 1.00 31.76 598 PHE A CA 1
ATOM 527 C C . PHE A 1 72 ? 36.780 -31.979 -3.682 1.00 38.12 598 PHE A C 1
ATOM 528 O O . PHE A 1 72 ? 37.943 -31.556 -3.565 1.00 36.35 598 PHE A O 1
ATOM 536 N N . ILE A 1 73 ? 35.711 -31.231 -3.395 1.00 30.58 599 ILE A N 1
ATOM 537 C CA . ILE A 1 73 ? 35.887 -29.907 -2.758 1.00 29.31 599 ILE A CA 1
ATOM 538 C C . ILE A 1 73 ? 36.096 -30.052 -1.253 1.00 34.26 599 ILE A C 1
ATOM 539 O O . ILE A 1 73 ? 36.664 -29.159 -0.600 1.00 33.12 599 ILE A O 1
ATOM 544 N N . GLU A 1 74 ? 35.586 -31.156 -0.696 1.00 34.27 600 GLU A N 1
ATOM 545 C CA . GLU A 1 74 ? 35.773 -31.462 0.714 1.00 34.15 600 GLU A CA 1
ATOM 546 C C . GLU A 1 74 ? 35.887 -32.988 0.799 1.00 37.99 600 GLU A C 1
ATOM 547 O O . GLU A 1 74 ? 35.104 -33.704 0.166 1.00 33.12 600 GLU A O 1
ATOM 553 N N . ALA A 1 75 ? 36.857 -33.498 1.554 1.00 30.99 601 ALA A N 1
ATOM 554 C CA . ALA A 1 75 ? 36.959 -34.949 1.771 1.00 36.15 601 ALA A CA 1
ATOM 555 C C . ALA A 1 75 ? 37.466 -35.237 3.193 1.00 39.67 601 ALA A C 1
ATOM 556 O O . ALA A 1 75 ? 38.265 -34.460 3.747 1.00 31.31 601 ALA A O 1
ATOM 558 N N . GLY A 1 76 ? 37.011 -36.343 3.780 1.00 30.37 602 GLY A N 1
ATOM 559 C CA . GLY A 1 76 ? 37.421 -36.676 5.127 1.00 38.61 602 GLY A CA 1
ATOM 560 C C . GLY A 1 76 ? 37.202 -38.137 5.441 1.00 35.64 602 GLY A C 1
ATOM 561 O O . GLY A 1 76 ? 36.891 -38.928 4.538 1.00 33.57 602 GLY A O 1
ATOM 562 N N . GLN A 1 77 ? 37.402 -38.508 6.709 1.00 38.05 603 GLN A N 1
ATOM 563 C CA . GLN A 1 77 ? 37.174 -39.896 7.110 1.00 38.71 603 GLN A CA 1
ATOM 564 C C . GLN A 1 77 ? 36.400 -39.969 8.425 1.00 38.79 603 GLN A C 1
ATOM 565 O O . GLN A 1 77 ? 36.476 -39.059 9.261 1.00 34.81 603 GLN A O 1
ATOM 571 N N . TYR A 1 78 ? 35.604 -41.021 8.580 1.00 31.34 604 TYR A N 1
ATOM 572 C CA . TYR A 1 78 ? 35.011 -41.299 9.878 1.00 34.43 604 TYR A CA 1
ATOM 573 C C . TYR A 1 78 ? 34.828 -42.801 10.024 1.00 35.28 604 TYR A C 1
ATOM 574 O O . TYR A 1 78 ? 34.381 -43.458 9.081 1.00 34.60 604 TYR A O 1
ATOM 583 N N . ASN A 1 79 ? 35.115 -43.325 11.209 1.00 38.19 605 ASN A N 1
ATOM 584 C CA . ASN A 1 79 ? 34.852 -44.727 11.526 1.00 37.41 605 ASN A CA 1
ATOM 585 C C . ASN A 1 79 ? 35.371 -45.678 10.451 1.00 36.49 605 ASN A C 1
ATOM 586 O O . ASN A 1 79 ? 34.647 -46.600 10.009 1.00 39.91 605 ASN A O 1
ATOM 591 N N . SER A 1 80 ? 36.610 -45.416 10.007 1.00 33.10 606 SER A N 1
ATOM 592 C CA . SER A 1 80 ? 37.349 -46.284 9.073 1.00 40.77 606 SER A CA 1
ATOM 593 C C . SER A 1 80 ? 37.035 -46.079 7.603 1.00 47.78 606 SER A C 1
ATOM 594 O O . SER A 1 80 ? 37.573 -46.793 6.741 1.00 42.82 606 SER A O 1
ATOM 597 N N . HIS A 1 81 ? 36.124 -45.161 7.307 1.00 38.27 607 HIS A N 1
ATOM 598 C CA . HIS A 1 81 ? 35.711 -45.000 5.915 1.00 35.93 607 HIS A CA 1
ATOM 599 C C . HIS A 1 81 ? 35.874 -43.573 5.429 1.00 37.13 607 HIS A C 1
ATOM 600 O O . HIS A 1 81 ? 35.948 -42.639 6.238 1.00 35.50 607 HIS A O 1
ATOM 607 N N . LEU A 1 82 ? 35.927 -43.409 4.108 1.00 35.32 608 LEU A N 1
ATOM 608 C CA . LEU A 1 82 ? 36.097 -42.097 3.488 1.00 34.14 608 LEU A CA 1
ATOM 609 C C . LEU A 1 82 ? 34.741 -41.502 3.119 1.00 31.62 608 LEU A C 1
ATOM 610 O O . LEU A 1 82 ? 33.792 -42.245 2.794 1.00 31.20 608 LEU A O 1
ATOM 615 N N . TYR A 1 83 ? 34.639 -40.176 3.218 1.00 30.76 609 TYR A N 1
ATOM 616 C CA . TYR A 1 83 ? 33.439 -39.438 2.817 1.00 31.74 609 TYR A CA 1
ATOM 617 C C . TYR A 1 83 ? 33.935 -38.213 2.055 1.00 37.59 609 TYR A C 1
ATOM 618 O O . TYR A 1 83 ? 35.084 -37.793 2.237 1.00 34.71 609 TYR A O 1
ATOM 627 N N . GLY A 1 84 ? 33.082 -37.625 1.214 1.00 30.19 610 GLY A N 1
ATOM 628 C CA . GLY A 1 84 ? 33.470 -36.403 0.527 1.00 30.97 610 GLY A CA 1
ATOM 629 C C . GLY A 1 84 ? 32.378 -35.789 -0.341 1.00 35.00 610 GLY A C 1
ATOM 630 O O . GLY A 1 84 ? 31.386 -36.444 -0.701 1.00 33.44 610 GLY A O 1
ATOM 631 N N . THR A 1 85 ? 32.572 -34.517 -0.680 1.00 32.90 611 THR A N 1
ATOM 632 C CA . THR A 1 85 ? 31.634 -33.792 -1.535 1.00 33.71 611 THR A CA 1
ATOM 633 C C . THR A 1 85 ? 32.339 -33.483 -2.856 1.00 33.69 611 THR A C 1
ATOM 634 O O . THR A 1 85 ? 33.313 -32.694 -2.901 1.00 31.37 611 THR A O 1
ATOM 638 N N . SER A 1 86 ? 31.893 -34.142 -3.923 1.00 33.23 612 SER A N 1
ATOM 639 C CA . SER A 1 86 ? 32.579 -34.059 -5.202 1.00 35.29 612 SER A CA 1
ATOM 640 C C . SER A 1 86 ? 32.178 -32.795 -5.937 1.00 35.83 612 SER A C 1
ATOM 641 O O . SER A 1 86 ? 31.043 -32.317 -5.787 1.00 32.01 612 SER A O 1
ATOM 644 N N . VAL A 1 87 ? 33.097 -32.267 -6.746 1.00 30.62 613 VAL A N 1
ATOM 645 C CA . VAL A 1 87 ? 32.770 -31.188 -7.662 1.00 35.54 613 VAL A CA 1
ATOM 646 C C . VAL A 1 87 ? 31.574 -31.549 -8.549 1.00 36.93 613 VAL A C 1
ATOM 647 O O . VAL A 1 87 ? 30.663 -30.728 -8.753 1.00 31.79 613 VAL A O 1
ATOM 651 N N . GLN A 1 88 ? 31.576 -32.772 -9.088 1.00 34.03 614 GLN A N 1
ATOM 652 C CA . GLN A 1 88 ? 30.541 -33.165 -10.043 1.00 38.51 614 GLN A CA 1
ATOM 653 C C . GLN A 1 88 ? 29.153 -33.200 -9.382 1.00 36.52 614 GLN A C 1
ATOM 654 O O . GLN A 1 88 ? 28.144 -32.862 -10.031 1.00 35.45 614 GLN A O 1
ATOM 660 N N . SER A 1 89 ? 29.088 -33.611 -8.117 1.00 34.70 615 SER A N 1
ATOM 661 C CA . SER A 1 89 ? 27.798 -33.660 -7.422 1.00 32.37 615 SER A CA 1
ATOM 662 C C . SER A 1 89 ? 27.226 -32.252 -7.238 1.00 35.74 615 SER A C 1
ATOM 663 O O . SER A 1 89 ? 26.011 -32.044 -7.345 1.00 35.45 615 SER A O 1
ATOM 666 N N . VAL A 1 90 ? 28.094 -31.282 -6.970 1.00 29.17 616 VAL A N 1
ATOM 667 C CA . VAL A 1 90 ? 27.627 -29.905 -6.795 1.00 31.52 616 VAL A CA 1
ATOM 668 C C . VAL A 1 90 ? 27.138 -29.413 -8.137 1.00 35.99 616 VAL A C 1
ATOM 669 O O . VAL A 1 90 ? 26.070 -28.784 -8.238 1.00 38.83 616 VAL A O 1
ATOM 673 N N . ARG A 1 91 ? 27.913 -29.720 -9.179 1.00 33.97 617 ARG A N 1
ATOM 674 C CA . ARG A 1 91 ? 27.598 -29.244 -10.522 1.00 33.79 617 ARG A CA 1
ATOM 675 C C . ARG A 1 91 ? 26.208 -29.741 -10.921 1.00 36.88 617 ARG A C 1
ATOM 676 O O . ARG A 1 91 ? 25.410 -29.005 -11.531 1.00 36.79 617 ARG A O 1
ATOM 684 N N . GLU A 1 92 ? 25.914 -30.992 -10.572 1.00 41.69 618 GLU A N 1
ATOM 685 C CA . GLU A 1 92 ? 24.628 -31.597 -10.936 1.00 47.29 618 GLU A CA 1
ATOM 686 C C . GLU A 1 92 ? 23.449 -30.859 -10.301 1.00 40.27 618 GLU A C 1
ATOM 687 O O . GLU A 1 92 ? 22.411 -30.686 -10.940 1.00 40.12 618 GLU A O 1
ATOM 693 N N . VAL A 1 93 ? 23.626 -30.394 -9.063 1.00 34.82 619 VAL A N 1
ATOM 694 C CA . VAL A 1 93 ? 22.596 -29.582 -8.408 1.00 37.62 619 VAL A CA 1
ATOM 695 C C . VAL A 1 93 ? 22.470 -28.195 -9.048 1.00 40.83 619 VAL A C 1
ATOM 696 O O . VAL A 1 93 ? 21.353 -27.745 -9.364 1.00 36.40 619 VAL A O 1
ATOM 700 N N . ALA A 1 94 ? 23.614 -27.532 -9.257 1.00 35.35 620 ALA A N 1
ATOM 701 C CA . ALA A 1 94 ? 23.644 -26.206 -9.881 1.00 34.03 620 ALA A CA 1
ATOM 702 C C . ALA A 1 94 ? 22.994 -26.224 -11.259 1.00 42.72 620 ALA A C 1
ATOM 703 O O . ALA A 1 94 ? 22.262 -25.301 -11.643 1.00 41.37 620 ALA A O 1
ATOM 705 N N . GLU A 1 95 ? 23.251 -27.283 -12.020 1.00 44.35 621 GLU A N 1
ATOM 706 C CA . GLU A 1 95 ? 22.697 -27.359 -13.367 1.00 45.21 621 GLU A CA 1
ATOM 707 C C . GLU A 1 95 ? 21.193 -27.656 -13.385 1.00 51.08 621 GLU A C 1
ATOM 708 O O . GLU A 1 95 ? 20.529 -27.456 -14.410 1.00 46.30 621 GLU A O 1
ATOM 714 N N . GLN A 1 96 ? 20.648 -28.088 -12.247 1.00 58.61 622 GLN A N 1
ATOM 715 C CA . GLN A 1 96 ? 19.198 -28.309 -12.138 1.00 54.03 622 GLN A CA 1
ATOM 716 C C . GLN A 1 96 ? 18.491 -27.021 -11.714 1.00 53.62 622 GLN A C 1
ATOM 717 O O . GLN A 1 96 ? 17.272 -26.995 -11.576 1.00 56.01 622 GLN A O 1
ATOM 723 N N . GLY A 1 97 ? 19.272 -25.955 -11.511 1.00 48.64 623 GLY A N 1
ATOM 724 C CA . GLY A 1 97 ? 18.716 -24.642 -11.238 1.00 45.12 623 GLY A CA 1
ATOM 725 C C . GLY A 1 97 ? 18.496 -24.379 -9.757 1.00 45.09 623 GLY A C 1
ATOM 726 O O . GLY A 1 97 ? 17.820 -23.408 -9.393 1.00 47.47 623 GLY A O 1
ATOM 727 N N . LYS A 1 98 ? 19.068 -25.224 -8.896 1.00 41.48 624 LYS A N 1
ATOM 728 C CA . LYS A 1 98 ? 18.949 -25.022 -7.451 1.00 37.92 624 LYS A CA 1
ATOM 729 C C . LYS A 1 98 ? 20.280 -24.600 -6.869 1.00 35.00 624 LYS A C 1
ATOM 730 O O . LYS A 1 98 ? 21.325 -25.099 -7.294 1.00 39.01 624 LYS A O 1
ATOM 736 N N . HIS A 1 99 ? 20.247 -23.686 -5.900 1.00 33.41 625 HIS A N 1
ATOM 737 C CA . HIS A 1 99 ? 21.441 -23.355 -5.127 1.00 31.08 625 HIS A CA 1
ATOM 738 C C . HIS A 1 99 ? 21.785 -24.520 -4.213 1.00 37.00 625 HIS A C 1
ATOM 739 O O . HIS A 1 99 ? 20.951 -24.980 -3.427 1.00 35.47 625 HIS A O 1
ATOM 746 N N . CYS A 1 100 ? 23.015 -25.007 -4.324 1.00 33.30 626 CYS A N 1
ATOM 747 C CA . CYS A 1 100 ? 23.425 -26.148 -3.535 1.00 32.36 626 CYS A CA 1
ATOM 748 C C . CYS A 1 100 ? 23.896 -25.610 -2.188 1.00 38.07 626 CYS A C 1
ATOM 749 O O . CYS A 1 100 ? 24.844 -24.815 -2.128 1.00 34.23 626 CYS A O 1
ATOM 752 N N . ILE A 1 101 ? 23.234 -26.023 -1.107 1.00 32.57 627 ILE A N 1
ATOM 753 C CA . ILE A 1 101 ? 23.639 -25.576 0.221 1.00 33.66 627 ILE A CA 1
ATOM 754 C C . ILE A 1 101 ? 24.744 -26.523 0.662 1.00 38.82 627 ILE A C 1
ATOM 755 O O . ILE A 1 101 ? 24.516 -27.740 0.792 1.00 31.50 627 ILE A O 1
ATOM 760 N N . LEU A 1 102 ? 25.936 -25.973 0.876 1.00 30.69 628 LEU A N 1
ATOM 761 C CA . LEU A 1 102 ? 27.114 -26.785 1.176 1.00 28.74 628 LEU A CA 1
ATOM 762 C C . LEU A 1 102 ? 27.557 -26.625 2.618 1.00 27.58 628 LEU A C 1
ATOM 763 O O . LEU A 1 102 ? 27.884 -25.499 3.043 1.00 31.83 628 LEU A O 1
ATOM 768 N N . ASP A 1 103 ? 27.636 -27.752 3.353 1.00 30.77 629 ASP A N 1
ATOM 769 C CA . ASP A 1 103 ? 28.216 -27.745 4.691 1.00 34.36 629 ASP A CA 1
ATOM 770 C C . ASP A 1 103 ? 29.638 -28.253 4.509 1.00 34.10 629 ASP A C 1
ATOM 771 O O . ASP A 1 103 ? 29.902 -29.464 4.576 1.00 30.48 629 ASP A O 1
ATOM 776 N N . VAL A 1 104 ? 30.570 -27.306 4.454 1.00 33.06 630 VAL A N 1
ATOM 777 C CA . VAL A 1 104 ? 31.974 -27.571 4.078 1.00 36.67 630 VAL A CA 1
ATOM 778 C C . VAL A 1 104 ? 32.849 -26.455 4.684 1.00 35.96 630 VAL A C 1
ATOM 779 O O . VAL A 1 104 ? 32.324 -25.423 5.122 1.00 34.70 630 VAL A O 1
ATOM 783 N N . SER A 1 105 ? 34.162 -26.680 4.763 1.00 33.97 631 SER A N 1
ATOM 784 C CA . SER A 1 105 ? 35.095 -25.685 5.293 1.00 36.79 631 SER A CA 1
ATOM 785 C C . SER A 1 105 ? 35.333 -24.586 4.262 1.00 38.81 631 SER A C 1
ATOM 786 O O . SER A 1 105 ? 35.036 -24.772 3.084 1.00 34.94 631 SER A O 1
ATOM 789 N N . ALA A 1 106 ? 35.855 -23.447 4.708 1.00 42.13 632 ALA A N 1
ATOM 790 C CA . ALA A 1 106 ? 36.253 -22.374 3.797 1.00 42.52 632 ALA A CA 1
ATOM 791 C C . ALA A 1 106 ? 37.260 -22.804 2.701 1.00 43.95 632 ALA A C 1
ATOM 792 O O . ALA A 1 106 ? 37.363 -22.130 1.667 1.00 40.56 632 ALA A O 1
ATOM 794 N N . ASN A 1 107 ? 38.014 -23.890 2.923 1.00 46.23 633 ASN A N 1
ATOM 795 C CA . ASN A 1 107 ? 38.948 -24.390 1.896 1.00 41.51 633 ASN A CA 1
ATOM 796 C C . ASN A 1 107 ? 38.218 -24.848 0.643 1.00 40.32 633 ASN A C 1
ATOM 797 O O . ASN A 1 107 ? 38.787 -24.858 -0.442 1.00 40.18 633 ASN A O 1
ATOM 802 N N . ALA A 1 108 ? 36.952 -25.229 0.788 1.00 33.78 634 ALA A N 1
ATOM 803 C CA . ALA A 1 108 ? 36.168 -25.684 -0.358 1.00 31.14 634 ALA A CA 1
ATOM 804 C C . ALA A 1 108 ? 35.801 -24.543 -1.320 1.00 42.59 634 ALA A C 1
ATOM 805 O O . ALA A 1 108 ? 35.490 -24.787 -2.497 1.00 37.01 634 ALA A O 1
ATOM 807 N N . VAL A 1 109 ? 35.828 -23.299 -0.834 1.00 48.52 635 VAL A N 1
ATOM 808 C CA . VAL A 1 109 ? 35.540 -22.142 -1.701 1.00 38.82 635 VAL A CA 1
ATOM 809 C C . VAL A 1 109 ? 36.527 -22.017 -2.853 1.00 41.27 635 VAL A C 1
ATOM 810 O O . VAL A 1 109 ? 36.122 -21.962 -4.020 1.00 43.79 635 VAL A O 1
ATOM 814 N N . ARG A 1 110 ? 37.825 -21.966 -2.551 1.00 49.53 636 ARG A N 1
ATOM 815 C CA . ARG A 1 110 ? 38.811 -21.859 -3.626 1.00 47.30 636 ARG A CA 1
ATOM 816 C C . ARG A 1 110 ? 38.734 -23.059 -4.566 1.00 37.74 636 ARG A C 1
ATOM 817 O O . ARG A 1 110 ? 39.058 -22.953 -5.752 1.00 44.39 636 ARG A O 1
ATOM 819 N N . ARG A 1 111 ? 38.329 -24.211 -4.041 1.00 39.00 637 ARG A N 1
ATOM 820 C CA . ARG A 1 111 ? 38.230 -25.419 -4.867 1.00 39.25 637 ARG A CA 1
ATOM 821 C C . ARG A 1 111 ? 37.067 -25.323 -5.855 1.00 32.52 637 ARG A C 1
ATOM 822 O O . ARG A 1 111 ? 37.217 -25.698 -7.021 1.00 41.91 637 ARG A O 1
ATOM 830 N N . LEU A 1 112 ? 35.917 -24.824 -5.387 1.00 40.09 638 LEU A N 1
ATOM 831 C CA . LEU A 1 112 ? 34.766 -24.570 -6.273 1.00 38.08 638 LEU A CA 1
ATOM 832 C C . LEU A 1 112 ? 35.079 -23.506 -7.330 1.00 39.03 638 LEU A C 1
ATOM 833 O O . LEU A 1 112 ? 34.735 -23.667 -8.515 1.00 41.49 638 LEU A O 1
ATOM 838 N N . GLN A 1 113 ? 35.741 -22.426 -6.918 1.00 42.67 639 GLN A N 1
ATOM 839 C CA . GLN A 1 113 ? 36.193 -21.428 -7.897 1.00 45.68 639 GLN A CA 1
ATOM 840 C C . GLN A 1 113 ? 37.115 -22.051 -8.937 1.00 4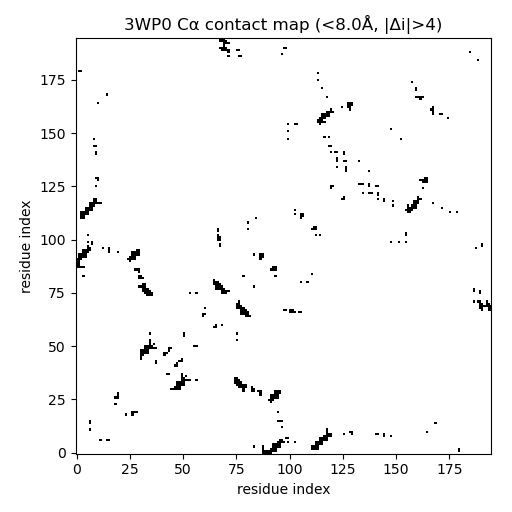4.06 639 GLN A C 1
ATOM 841 O O . GLN A 1 113 ? 36.941 -21.828 -10.151 1.00 47.77 639 GLN A O 1
ATOM 847 N N . ALA A 1 114 ? 38.073 -22.868 -8.494 1.00 50.59 640 ALA A N 1
ATOM 848 C CA . ALA A 1 114 ? 39.002 -23.493 -9.446 1.00 47.61 640 ALA A CA 1
ATOM 849 C C . ALA A 1 114 ? 38.277 -24.467 -10.393 1.00 50.55 640 ALA A C 1
ATOM 850 O O . ALA A 1 114 ? 38.767 -24.765 -11.481 1.00 49.75 640 ALA A O 1
ATOM 852 N N . ALA A 1 115 ? 37.106 -24.956 -9.980 1.00 46.46 641 ALA A N 1
ATOM 853 C CA . ALA A 1 115 ? 36.297 -25.804 -10.859 1.00 46.27 641 ALA A CA 1
ATOM 854 C C . ALA A 1 115 ? 35.299 -24.985 -11.692 1.00 51.13 641 ALA A C 1
ATOM 855 O O . ALA A 1 115 ? 34.503 -25.559 -12.452 1.00 52.90 641 ALA A O 1
ATOM 857 N N . HIS A 1 116 ? 35.360 -23.650 -11.540 1.00 48.04 642 HIS A N 1
ATOM 858 C CA . HIS A 1 116 ? 34.493 -22.686 -12.245 1.00 42.44 642 HIS A CA 1
ATOM 859 C C . HIS A 1 116 ? 33.004 -22.874 -11.921 1.00 40.23 642 HIS A C 1
ATOM 860 O O . HIS A 1 116 ? 32.132 -22.732 -12.785 1.00 47.71 642 HIS A O 1
ATOM 867 N N . LEU A 1 117 ? 32.740 -23.197 -10.662 1.00 34.55 643 LEU A N 1
ATOM 868 C CA . LEU A 1 117 ? 31.377 -23.299 -10.147 1.00 37.00 643 LEU A CA 1
ATOM 869 C C . LEU A 1 117 ? 30.845 -22.034 -9.406 1.00 42.62 643 LEU A C 1
ATOM 870 O O . LEU A 1 117 ? 29.699 -22.006 -8.997 1.00 52.26 643 LEU A O 1
ATOM 875 N N . HIS A 1 118 ? 31.658 -20.988 -9.267 1.00 39.23 644 HIS A N 1
ATOM 876 C CA . HIS A 1 118 ? 31.185 -19.682 -8.758 1.00 35.06 644 HIS A CA 1
ATOM 877 C C . HIS A 1 118 ? 30.418 -19.743 -7.438 1.00 33.88 644 HIS A C 1
ATOM 878 O O . HIS A 1 118 ? 29.216 -19.418 -7.402 1.00 29.78 644 HIS A O 1
ATOM 885 N N . PRO A 1 119 ? 31.092 -20.152 -6.339 1.00 35.61 645 PRO A N 1
ATOM 886 C CA . PRO A 1 119 ? 30.358 -20.233 -5.076 1.00 32.03 645 PRO A CA 1
ATOM 887 C C . PRO A 1 119 ? 30.034 -18.831 -4.549 1.00 34.03 645 PRO A C 1
ATOM 888 O O . PRO A 1 119 ? 30.772 -17.863 -4.816 1.00 34.70 645 PRO A O 1
ATOM 892 N N . ILE A 1 120 ? 28.927 -18.730 -3.825 1.00 32.97 646 ILE A N 1
ATOM 893 C CA . ILE A 1 120 ? 28.611 -17.518 -3.094 1.00 33.36 646 ILE A CA 1
ATOM 894 C C . ILE A 1 120 ? 29.019 -17.879 -1.664 1.00 38.14 646 ILE A C 1
ATOM 895 O O . ILE A 1 120 ? 28.367 -18.714 -1.009 1.00 30.38 646 ILE A O 1
ATOM 900 N N . ALA A 1 121 ? 30.109 -17.274 -1.199 1.00 31.62 647 ALA A N 1
ATOM 901 C CA . ALA A 1 121 ? 30.656 -17.569 0.122 1.00 37.17 647 ALA A CA 1
ATOM 902 C C . ALA A 1 121 ? 30.290 -16.438 1.091 1.00 29.87 647 ALA A C 1
ATOM 903 O O . ALA A 1 121 ? 30.740 -15.291 0.926 1.00 33.64 647 ALA A O 1
ATOM 905 N N . ILE A 1 122 ? 29.490 -16.770 2.097 1.00 35.04 648 ILE A N 1
ATOM 906 C CA . ILE A 1 122 ? 28.991 -15.779 3.035 1.00 37.45 648 ILE A CA 1
ATOM 907 C C . ILE A 1 122 ? 29.515 -16.076 4.437 1.00 39.93 648 ILE A C 1
ATOM 908 O O . ILE A 1 122 ? 29.282 -17.169 4.986 1.00 36.46 648 ILE A O 1
ATOM 913 N N . PHE A 1 123 ? 30.191 -15.091 5.025 1.00 37.04 649 PHE A N 1
ATOM 914 C CA . PHE A 1 123 ? 30.723 -15.237 6.370 1.00 32.27 649 PHE A CA 1
ATOM 915 C C . PHE A 1 123 ? 29.852 -14.466 7.362 1.00 39.51 649 PHE A C 1
ATOM 916 O O . PHE A 1 123 ? 29.608 -13.260 7.188 1.00 38.11 649 PHE A O 1
ATOM 924 N N . ILE A 1 124 ? 29.390 -15.161 8.401 1.00 37.76 650 ILE A N 1
ATOM 925 C CA . ILE A 1 124 ? 28.634 -14.515 9.469 1.00 37.37 650 ILE A CA 1
ATOM 926 C C . ILE A 1 124 ? 29.643 -14.121 10.550 1.00 41.76 650 ILE A C 1
ATOM 927 O O . ILE A 1 124 ? 30.225 -14.983 11.217 1.00 35.55 650 ILE A O 1
ATOM 932 N N . ARG A 1 125 ? 29.859 -12.818 10.721 1.00 39.38 651 ARG A N 1
ATOM 933 C CA . ARG A 1 125 ? 30.903 -12.351 11.623 1.00 44.36 651 ARG A CA 1
ATOM 934 C C . ARG A 1 125 ? 30.312 -11.909 12.966 1.00 45.98 651 ARG A C 1
ATOM 935 O O . ARG A 1 125 ? 29.459 -11.006 13.002 1.00 44.79 651 ARG A O 1
ATOM 943 N N . PRO A 1 126 ? 30.755 -12.549 14.073 1.00 39.53 652 PRO A N 1
ATOM 944 C CA . PRO A 1 126 ? 30.336 -12.061 15.390 1.00 42.00 652 PRO A CA 1
ATOM 945 C C . PRO A 1 126 ? 31.009 -10.735 15.662 1.00 48.85 652 PRO A C 1
ATOM 946 O O . PRO A 1 126 ? 32.217 -10.622 15.394 1.00 49.60 652 PRO A O 1
ATOM 950 N N . ARG A 1 127 ? 30.255 -9.771 16.196 1.00 50.87 653 ARG A N 1
ATOM 951 C CA . ARG A 1 127 ? 30.785 -8.458 16.515 1.00 54.25 653 ARG A CA 1
ATOM 952 C C . ARG A 1 127 ? 31.655 -8.543 17.764 1.00 64.92 653 ARG A C 1
ATOM 953 O O . ARG A 1 127 ? 32.584 -7.737 17.950 1.00 66.29 653 ARG A O 1
ATOM 961 N N . SER A 1 128 ? 31.333 -9.509 18.624 1.00 56.99 654 SER A N 1
ATOM 962 C CA . SER A 1 128 ? 32.051 -9.708 19.876 1.00 57.62 654 SER A CA 1
ATOM 963 C C . SER A 1 128 ? 31.647 -11.022 20.508 1.00 57.75 654 SER A C 1
ATOM 964 O O . SER A 1 128 ? 30.766 -11.725 20.000 1.00 56.69 654 SER A O 1
ATOM 967 N N . LEU A 1 129 ? 32.281 -11.336 21.630 1.00 51.96 655 LEU A N 1
ATOM 968 C CA . LEU A 1 129 ? 31.890 -12.475 22.448 1.00 58.26 655 LEU A CA 1
ATOM 969 C C . LEU A 1 129 ? 30.424 -12.325 22.841 1.00 58.77 655 LEU A C 1
ATOM 970 O O . LEU A 1 129 ? 29.634 -13.239 22.626 1.00 57.87 655 LEU A O 1
ATOM 975 N N . GLU A 1 130 ? 30.074 -11.157 23.382 1.00 61.79 656 GLU A N 1
ATOM 976 C CA . GLU A 1 130 ? 28.694 -10.795 23.733 1.00 66.40 656 GLU A CA 1
ATOM 977 C C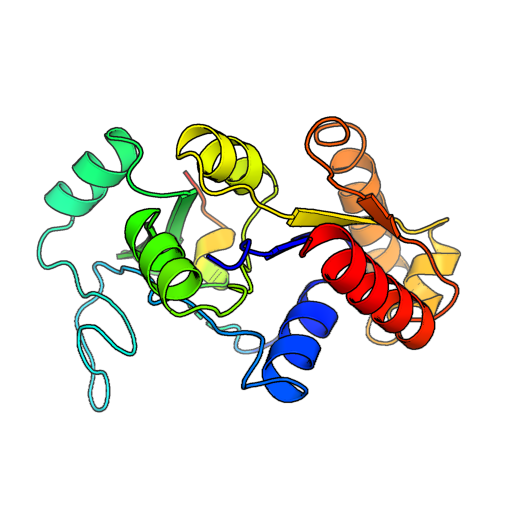 . GLU A 1 130 ? 27.718 -11.070 22.580 1.00 54.00 656 GLU A C 1
ATOM 978 O O . GLU A 1 130 ? 26.625 -11.610 22.775 1.00 61.97 656 GLU A O 1
ATOM 984 N N . ASN A 1 131 ? 28.109 -10.693 21.376 1.00 57.14 657 ASN A N 1
ATOM 985 C CA . ASN A 1 131 ? 27.235 -10.856 20.221 1.00 52.71 657 ASN A CA 1
ATOM 986 C C . ASN A 1 131 ? 26.976 -12.331 19.830 1.00 57.18 657 ASN A C 1
ATOM 987 O O . ASN A 1 131 ? 25.910 -12.662 19.300 1.00 53.92 657 ASN A O 1
ATOM 992 N N . VAL A 1 132 ? 27.949 -13.205 20.084 1.00 51.40 658 VAL A N 1
ATOM 993 C CA . VAL A 1 132 ? 27.774 -14.643 19.864 1.00 54.31 658 VAL A CA 1
ATOM 994 C C . VAL A 1 132 ? 26.601 -15.198 20.700 1.00 56.13 658 VAL A C 1
ATOM 995 O O . VAL A 1 132 ? 25.778 -15.983 20.208 1.00 57.22 658 VAL A O 1
ATOM 999 N N . LEU A 1 133 ? 26.519 -14.762 21.952 1.00 49.72 659 LEU A N 1
ATOM 1000 C CA . LEU A 1 133 ? 25.468 -15.205 22.865 1.00 51.39 659 LEU A CA 1
ATOM 1001 C C . LEU A 1 133 ? 24.115 -14.566 22.530 1.00 57.50 659 LEU A C 1
ATOM 1002 O O . LEU A 1 133 ? 23.065 -14.988 23.039 1.00 64.13 659 LEU A O 1
ATOM 1007 N N . GLU A 1 134 ? 24.153 -13.524 21.707 1.00 63.04 660 GLU A N 1
ATOM 1008 C CA . GLU A 1 134 ? 22.940 -12.923 21.152 1.00 73.75 660 GLU A CA 1
ATOM 1009 C C . GLU A 1 134 ? 22.392 -13.718 19.953 1.00 56.42 660 GLU A C 1
ATOM 1010 O O . GLU A 1 134 ? 21.183 -13.911 19.809 1.00 61.18 660 GLU A O 1
ATOM 1016 N N . ILE A 1 135 ? 23.287 -14.139 19.073 1.00 54.92 661 ILE A N 1
ATOM 1017 C CA . ILE A 1 135 ? 22.869 -14.852 17.874 1.00 56.53 661 ILE A CA 1
ATOM 1018 C C . ILE A 1 135 ? 22.825 -16.381 18.038 1.00 56.50 661 ILE A C 1
ATOM 1019 O O . ILE A 1 135 ? 22.251 -17.084 17.203 1.00 56.51 661 ILE A O 1
ATOM 1024 N N . ASN A 1 136 ? 23.414 -16.892 19.116 1.00 56.97 662 ASN A N 1
ATOM 1025 C CA . ASN A 1 136 ? 23.263 -18.304 19.451 1.00 61.00 662 ASN A CA 1
ATOM 1026 C C . ASN A 1 136 ? 22.876 -18.483 20.923 1.00 61.19 662 ASN A C 1
ATOM 1027 O O . ASN A 1 136 ? 23.697 -18.270 21.821 1.00 65.02 662 ASN A O 1
ATOM 1032 N N . LYS A 1 137 ? 21.651 -18.941 21.161 1.00 65.70 663 LYS A N 1
ATOM 1033 C CA . LYS A 1 137 ? 21.097 -19.009 22.511 1.00 66.88 663 LYS A CA 1
ATOM 1034 C C . LYS A 1 137 ? 21.307 -20.379 23.135 1.00 67.79 663 LYS A C 1
ATOM 1035 O O . LYS A 1 137 ? 20.881 -20.629 24.272 1.00 72.87 663 LYS A O 1
ATOM 1041 N N . ARG A 1 138 ? 21.961 -21.265 22.387 1.00 66.78 664 ARG A N 1
ATOM 1042 C CA . ARG A 1 138 ? 22.128 -22.652 22.820 1.00 81.41 664 ARG A CA 1
ATOM 1043 C C . ARG A 1 138 ? 23.431 -22.945 23.570 1.00 90.98 664 ARG A C 1
ATOM 1044 O O . ARG A 1 138 ? 23.615 -24.059 24.060 1.00 104.99 664 ARG A O 1
ATOM 1046 N N . ILE A 1 139 ? 24.315 -21.955 23.699 1.00 74.32 665 ILE A N 1
ATOM 1047 C CA . ILE A 1 139 ? 25.660 -22.221 24.229 1.00 73.93 665 ILE A CA 1
ATOM 1048 C C . ILE A 1 139 ? 26.081 -21.356 25.429 1.00 74.40 665 ILE A C 1
ATOM 1049 O O . ILE A 1 139 ? 25.544 -20.268 25.629 1.00 84.88 665 ILE A O 1
ATOM 1054 N N . THR A 1 140 ? 27.040 -21.865 26.214 1.00 72.11 666 THR A N 1
ATOM 1055 C CA . THR A 1 140 ? 27.684 -21.152 27.338 1.00 76.39 666 THR A CA 1
ATOM 1056 C C . THR A 1 140 ? 28.672 -20.055 26.918 1.00 70.99 666 THR A C 1
ATOM 1057 O O . THR A 1 140 ? 29.120 -20.023 25.774 1.00 65.74 666 THR A O 1
ATOM 1061 N N . GLU A 1 141 ? 28.999 -19.160 27.853 1.00 84.46 667 GLU A N 1
ATOM 1062 C CA . GLU A 1 141 ? 29.980 -18.093 27.616 1.00 86.30 667 GLU A CA 1
ATOM 1063 C C . GLU A 1 141 ? 31.352 -18.616 27.159 1.00 83.75 667 GLU A C 1
ATOM 1064 O O . GLU A 1 141 ? 31.984 -18.037 26.270 1.00 69.66 667 GLU A O 1
ATOM 1070 N N . GLU A 1 142 ? 31.806 -19.713 27.757 1.00 89.11 668 GLU A N 1
ATOM 1071 C CA . GLU A 1 142 ? 33.103 -20.284 27.395 1.00 90.50 668 GLU A CA 1
ATOM 1072 C C . GLU A 1 142 ? 33.080 -20.994 26.020 1.00 81.32 668 GLU A C 1
ATOM 1073 O O . GLU A 1 142 ? 34.071 -20.959 25.277 1.00 77.01 668 GLU A O 1
ATOM 1079 N N . GLN A 1 143 ? 31.946 -21.604 25.670 1.00 80.45 669 GLN A N 1
ATOM 1080 C CA . GLN A 1 143 ? 31.733 -22.109 24.305 1.00 69.52 669 GLN A CA 1
ATOM 1081 C C . GLN A 1 143 ? 31.678 -20.963 23.306 1.00 70.24 669 GLN A C 1
ATOM 1082 O O . GLN A 1 143 ? 32.174 -21.078 22.177 1.00 64.90 669 GLN A O 1
ATOM 1088 N N . ALA A 1 144 ? 31.032 -19.868 23.705 1.00 67.34 670 ALA A N 1
ATOM 1089 C CA . ALA A 1 144 ? 30.942 -18.704 22.827 1.00 66.62 670 ALA A CA 1
ATOM 1090 C C . ALA A 1 144 ? 32.341 -18.121 22.601 1.00 61.23 670 ALA A C 1
ATOM 1091 O O . ALA A 1 144 ? 32.656 -17.693 21.495 1.00 57.81 670 ALA A O 1
ATOM 1093 N N . ARG A 1 145 ? 33.175 -18.120 23.647 1.00 67.70 671 ARG A N 1
ATOM 1094 C CA . ARG A 1 145 ? 34.578 -17.700 23.527 1.00 67.34 671 ARG A CA 1
ATOM 1095 C C . ARG A 1 145 ? 35.340 -18.506 22.460 1.00 68.19 671 ARG A C 1
ATOM 1096 O O . ARG A 1 145 ? 36.092 -17.938 21.670 1.00 65.92 671 ARG A O 1
ATOM 1098 N N . LYS A 1 146 ? 35.138 -19.825 22.451 1.00 62.16 672 LYS A N 1
ATOM 1099 C CA . LYS A 1 146 ? 35.769 -20.720 21.480 1.00 53.72 672 LYS A CA 1
ATOM 1100 C C . LYS A 1 146 ? 35.227 -20.490 20.080 1.00 59.72 672 LYS A C 1
ATOM 1101 O O . LYS A 1 146 ? 35.979 -20.506 19.098 1.00 68.69 672 LYS A O 1
ATOM 1107 N N . ALA A 1 147 ? 33.913 -20.300 19.983 1.00 56.59 673 ALA A N 1
ATOM 1108 C CA . ALA A 1 147 ? 33.295 -19.962 18.700 1.00 50.48 673 ALA A CA 1
ATOM 1109 C C . ALA A 1 147 ? 33.788 -18.597 18.196 1.00 45.57 673 ALA A C 1
ATOM 1110 O O . ALA A 1 147 ? 33.973 -18.387 16.989 1.00 43.04 673 ALA A O 1
ATOM 1112 N N . PHE A 1 148 ? 33.973 -17.657 19.115 1.00 46.50 674 PHE A N 1
ATOM 1113 C CA . PHE A 1 148 ? 34.476 -16.342 18.738 1.00 51.37 674 PHE A CA 1
ATOM 1114 C C . PHE A 1 148 ? 35.916 -16.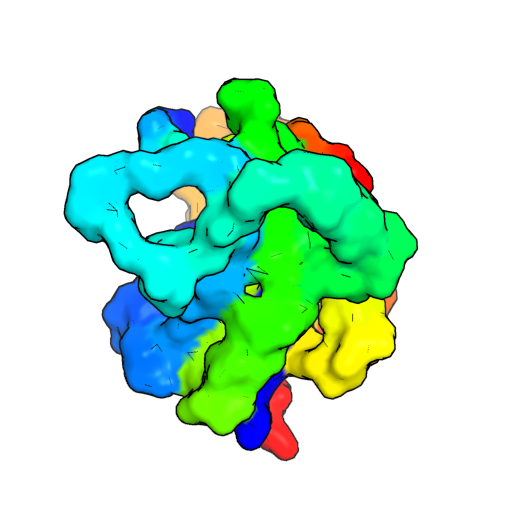393 18.217 1.00 45.13 674 PHE A C 1
ATOM 1115 O O . PHE A 1 148 ? 36.227 -15.753 17.207 1.00 47.84 674 PHE A O 1
ATOM 1123 N N . ASP A 1 149 ? 36.790 -17.126 18.913 1.00 47.58 675 ASP A N 1
ATOM 1124 C CA . ASP A 1 149 ? 38.170 -17.312 18.461 1.00 48.42 675 ASP A CA 1
ATOM 1125 C C . ASP A 1 149 ? 38.260 -18.005 17.089 1.00 44.51 675 ASP A C 1
ATOM 1126 O O . ASP A 1 149 ? 39.045 -17.575 16.214 1.00 47.80 675 ASP A O 1
ATOM 1131 N N . ARG A 1 150 ? 37.475 -19.065 16.897 1.00 49.63 676 ARG A N 1
ATOM 1132 C CA . ARG A 1 150 ? 37.342 -19.699 15.575 1.00 43.80 676 ARG A CA 1
ATOM 1133 C C . ARG A 1 150 ? 36.941 -18.721 14.464 1.00 47.51 676 ARG A C 1
ATOM 1134 O O . ARG A 1 150 ? 37.516 -18.740 13.364 1.00 38.81 676 ARG A O 1
ATOM 1142 N N . ALA A 1 151 ? 35.933 -17.895 14.735 1.00 41.29 677 ALA A N 1
ATOM 1143 C CA . ALA A 1 151 ? 35.457 -16.925 13.741 1.00 41.74 677 ALA A CA 1
ATOM 1144 C C . ALA A 1 151 ? 36.529 -15.869 13.436 1.00 39.88 677 ALA A C 1
ATOM 1145 O O . ALA A 1 151 ? 36.683 -15.442 12.290 1.00 39.30 677 ALA A O 1
ATOM 1147 N N . THR A 1 152 ? 37.262 -15.447 14.463 1.00 39.58 678 THR A N 1
ATOM 1148 C CA . THR A 1 152 ? 38.379 -14.530 14.271 1.00 46.65 678 THR A CA 1
ATOM 1149 C C . THR A 1 152 ? 39.454 -15.122 13.352 1.00 48.41 678 THR A C 1
ATOM 1150 O O . THR A 1 152 ? 39.914 -14.471 12.398 1.00 48.23 678 THR A O 1
ATOM 1154 N N . LYS A 1 153 ? 39.867 -16.353 13.650 1.00 45.71 679 LYS A N 1
ATOM 1155 C CA . LYS A 1 153 ? 40.872 -17.035 12.836 1.00 45.99 679 LYS A CA 1
ATOM 1156 C C . LYS A 1 153 ? 40.360 -17.288 11.422 1.00 48.66 679 LYS A C 1
ATOM 1157 O O . LYS A 1 153 ? 41.124 -17.203 10.458 1.00 46.35 679 LYS A O 1
ATOM 1163 N N . LEU A 1 154 ? 39.072 -17.586 11.287 1.00 43.72 680 LEU A N 1
ATOM 1164 C CA . LEU A 1 154 ? 38.506 -17.842 9.961 1.00 42.21 680 LEU A CA 1
ATOM 1165 C C . LEU A 1 154 ? 38.558 -16.572 9.112 1.00 40.31 680 LEU A C 1
ATOM 1166 O O . LEU A 1 154 ? 38.936 -16.622 7.937 1.00 39.69 680 LEU A O 1
ATOM 1171 N N . GLU A 1 155 ? 38.182 -15.438 9.696 1.00 43.31 681 GLU A N 1
ATOM 1172 C CA A GLU A 1 155 ? 38.220 -14.170 8.974 0.03 48.60 681 GLU A CA 1
ATOM 1173 C CA B GLU A 1 155 ? 38.214 -14.180 8.966 0.97 47.92 681 GLU A CA 1
ATOM 1174 C C . GLU A 1 155 ? 39.646 -13.796 8.581 1.00 50.54 681 GLU A C 1
ATOM 1175 O O . GLU A 1 155 ? 39.903 -13.403 7.441 1.00 46.64 681 GLU A O 1
ATOM 1186 N N . GLN A 1 156 ?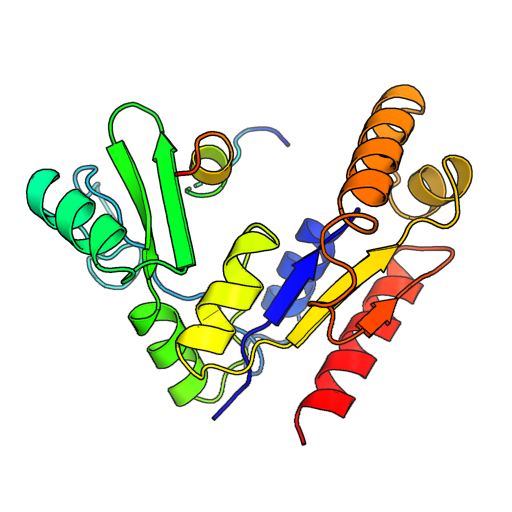 40.578 -13.915 9.525 1.00 43.84 682 GLN A N 1
ATOM 1187 C CA . GLN A 1 156 ? 41.978 -13.561 9.262 1.00 50.03 682 GLN A CA 1
ATOM 1188 C C . GLN A 1 156 ? 42.512 -14.346 8.061 1.00 50.90 682 GLN A C 1
ATOM 1189 O O . GLN A 1 156 ? 43.267 -13.820 7.248 1.00 54.00 682 GLN A O 1
ATOM 1195 N N . GLU A 1 157 ? 42.145 -15.621 7.984 1.00 43.59 683 GLU A N 1
ATOM 1196 C CA . GLU A 1 157 ? 42.625 -16.507 6.928 1.00 55.81 683 GLU A CA 1
ATOM 1197 C C . GLU A 1 157 ? 41.888 -16.449 5.570 1.00 45.00 683 GLU A C 1
ATOM 1198 O O . GLU A 1 157 ? 42.497 -16.544 4.513 1.00 51.26 683 GLU A O 1
ATOM 1204 N N . PHE A 1 158 ? 40.570 -16.419 5.629 1.00 38.79 684 PHE A N 1
ATOM 1205 C CA . PHE A 1 158 ? 39.709 -16.522 4.451 1.00 40.98 684 PHE A CA 1
ATOM 1206 C C . PHE A 1 158 ? 39.043 -15.267 3.864 1.00 44.40 684 PHE A C 1
ATOM 1207 O O . PHE A 1 158 ? 38.181 -15.387 2.983 1.00 37.45 684 PHE A O 1
ATOM 1215 N N . THR A 1 159 ? 39.350 -14.098 4.422 1.00 43.53 685 THR A N 1
ATOM 1216 C CA . THR A 1 159 ? 38.685 -12.856 4.012 1.00 50.02 685 THR A CA 1
ATOM 1217 C C . THR A 1 159 ? 38.621 -12.676 2.488 1.00 49.80 685 THR A C 1
ATOM 1218 O O . THR A 1 159 ? 37.557 -12.388 1.944 1.00 41.97 685 THR A O 1
ATOM 1222 N N . GLU A 1 160 ? 39.733 -12.892 1.797 1.00 44.27 686 GLU A N 1
ATOM 1223 C CA . GLU A 1 160 ? 39.719 -12.757 0.344 1.00 51.90 686 GLU A CA 1
ATOM 1224 C C . GLU A 1 160 ? 38.718 -13.652 -0.395 1.00 50.30 686 GLU A C 1
ATOM 1225 O O . GLU A 1 160 ? 38.273 -13.304 -1.497 1.00 50.35 686 GLU A O 1
ATOM 1231 N N . CYS A 1 161 ? 38.331 -14.783 0.190 1.00 42.26 687 CYS A N 1
ATOM 1232 C CA A CYS A 1 161 ? 37.430 -15.665 -0.545 0.46 46.95 687 CYS A CA 1
ATOM 1233 C CA B CYS A 1 161 ? 37.426 -15.728 -0.467 0.54 46.78 687 CYS A CA 1
ATOM 1234 C C . CYS A 1 161 ? 35.961 -15.323 -0.330 1.00 42.63 687 CYS A C 1
ATOM 1235 O O . CYS A 1 161 ? 35.102 -15.841 -1.045 1.00 44.43 687 CYS A O 1
ATOM 1240 N N . PHE A 1 162 ? 35.654 -14.435 0.621 1.00 39.59 688 PHE A N 1
ATOM 1241 C CA . PHE A 1 162 ? 34.223 -14.170 0.901 1.00 36.88 688 PHE A CA 1
ATOM 1242 C C . PHE A 1 162 ? 33.508 -13.340 -0.180 1.00 38.30 688 PHE A C 1
ATOM 1243 O O . PHE A 1 162 ? 34.005 -12.286 -0.593 1.00 40.98 688 PHE A O 1
ATOM 1251 N N . SER A 1 163 ? 32.320 -13.784 -0.596 1.00 35.64 689 SER A N 1
ATOM 1252 C CA . SER A 1 163 ? 31.456 -12.942 -1.463 1.00 37.58 689 SER A CA 1
ATOM 1253 C C . SER A 1 163 ? 30.896 -11.773 -0.626 1.00 38.85 689 SER A C 1
ATOM 1254 O O . SER A 1 163 ? 30.819 -10.635 -1.100 1.00 35.62 689 SER A O 1
ATOM 1257 N N . ALA A 1 164 ? 30.505 -12.075 0.619 1.00 39.49 690 ALA A N 1
ATOM 1258 C CA . ALA A 1 164 ? 30.013 -11.056 1.535 1.00 45.28 690 ALA A CA 1
ATOM 1259 C C . ALA A 1 164 ? 30.195 -11.487 2.993 1.00 42.72 690 ALA A C 1
ATOM 1260 O O . ALA A 1 164 ? 30.327 -12.685 3.304 1.00 38.37 690 ALA A O 1
ATOM 1262 N N . ILE A 1 165 ? 30.206 -10.487 3.869 1.00 37.20 691 ILE A N 1
ATOM 1263 C CA . ILE A 1 165 ? 30.195 -10.700 5.319 1.00 41.72 691 ILE A CA 1
ATOM 1264 C C . ILE A 1 165 ? 28.883 -10.109 5.856 1.00 40.49 691 ILE A C 1
ATOM 1265 O O . ILE A 1 165 ? 28.520 -8.974 5.496 1.00 42.30 691 ILE A O 1
ATOM 1270 N N . VAL A 1 166 ? 28.170 -10.867 6.695 1.00 44.15 692 VAL A N 1
ATOM 1271 C CA . VAL A 1 166 ? 26.929 -10.379 7.308 1.00 37.96 692 VAL A CA 1
ATOM 1272 C C . VAL A 1 166 ? 27.056 -10.344 8.846 1.00 40.03 692 VAL A C 1
ATOM 1273 O O . VAL A 1 166 ? 27.746 -11.185 9.444 1.00 41.43 692 VAL A O 1
ATOM 1277 N N . GLU A 1 167 ? 26.403 -9.369 9.475 1.00 42.56 693 GLU A N 1
ATOM 1278 C CA . GLU A 1 167 ? 26.391 -9.241 10.934 1.00 48.13 693 GLU A CA 1
ATOM 1279 C C . GLU A 1 167 ? 24.962 -8.979 11.408 1.00 54.56 693 GLU A C 1
ATOM 1280 O O . GLU A 1 167 ? 24.135 -8.455 10.639 1.00 49.68 693 GLU A O 1
ATOM 1286 N N . GLY A 1 168 ? 24.678 -9.281 12.678 1.00 48.65 694 GLY A N 1
ATOM 1287 C CA . GLY A 1 168 ? 23.394 -8.909 13.257 1.00 47.13 694 GLY A CA 1
ATOM 1288 C C . GLY A 1 168 ? 23.311 -9.081 14.761 1.00 51.07 694 GLY A C 1
ATOM 1289 O O . GLY A 1 168 ? 24.187 -9.700 15.386 1.00 56.18 694 GLY A O 1
ATOM 1290 N N . ASP A 1 169 ? 22.259 -8.525 15.352 1.00 46.47 695 ASP A N 1
ATOM 1291 C CA . ASP A 1 169 ? 22.044 -8.637 16.792 1.00 55.84 695 ASP A CA 1
ATOM 1292 C C . ASP A 1 169 ? 21.188 -9.844 17.193 1.00 53.23 695 ASP A C 1
ATOM 1293 O O . ASP A 1 169 ? 20.902 -10.046 18.374 1.00 59.95 695 ASP A O 1
ATOM 1298 N N . SER A 1 170 ? 20.770 -10.630 16.202 1.00 55.48 696 SER A N 1
ATOM 1299 C CA . SER A 1 170 ? 19.944 -11.806 16.439 1.00 56.41 696 SER A CA 1
ATOM 1300 C C . SER A 1 170 ? 20.109 -12.728 15.246 1.00 53.58 696 SER A C 1
ATOM 1301 O O . SER A 1 170 ? 20.556 -12.288 14.183 1.00 50.87 696 SER A O 1
ATOM 1304 N N . PHE A 1 171 ? 19.765 -14.003 15.409 1.00 51.36 697 PHE A N 1
ATOM 1305 C CA . PHE A 1 171 ? 19.843 -14.909 14.278 1.00 44.66 697 PHE A CA 1
ATOM 1306 C C . PHE A 1 171 ? 18.843 -14.501 13.210 1.00 41.47 697 PHE A C 1
ATOM 1307 O O . PHE A 1 171 ? 19.142 -14.554 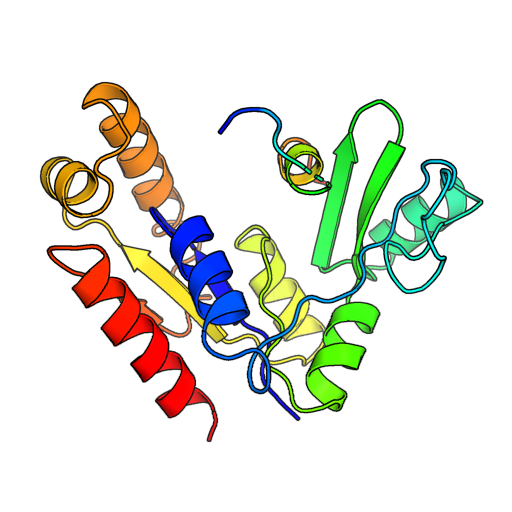12.029 1.00 42.07 697 PHE A O 1
ATOM 1315 N N . GLU A 1 172 ? 17.649 -14.096 13.630 1.00 46.95 698 GLU A N 1
ATOM 1316 C CA . GLU A 1 172 ? 16.615 -13.657 12.693 1.00 49.75 698 GLU A CA 1
ATOM 1317 C C . GLU A 1 172 ? 17.111 -12.573 11.697 1.00 50.30 698 GLU A C 1
ATOM 1318 O O . GLU A 1 172 ? 16.800 -12.627 10.489 1.00 45.43 698 GLU A O 1
ATOM 1324 N N . GLU A 1 173 ? 17.878 -11.601 12.205 1.00 47.13 699 GLU A N 1
ATOM 1325 C CA . GLU A 1 173 ? 18.412 -10.504 11.390 1.00 49.56 699 GLU A CA 1
ATOM 1326 C C . GLU A 1 173 ? 19.480 -10.998 10.429 1.00 48.39 699 GLU A C 1
ATOM 1327 O O . GLU A 1 173 ? 19.479 -10.648 9.242 1.00 57.26 699 GLU A O 1
ATOM 1333 N N . ILE A 1 174 ? 20.399 -11.802 10.956 1.00 41.52 700 ILE A N 1
ATOM 1334 C CA . ILE A 1 174 ? 21.399 -12.474 10.144 1.00 39.28 700 ILE A CA 1
ATOM 1335 C C . ILE A 1 174 ? 20.752 -13.324 9.027 1.00 41.44 700 ILE A C 1
ATOM 1336 O O . ILE A 1 174 ? 21.147 -13.222 7.866 1.00 39.20 700 ILE A O 1
ATOM 1341 N N . TYR A 1 175 ? 19.768 -14.162 9.366 1.00 41.22 701 TYR A N 1
ATOM 1342 C CA . TYR A 1 175 ? 19.092 -14.982 8.354 1.00 43.25 701 TYR A CA 1
ATOM 1343 C C . TYR A 1 175 ? 18.501 -14.098 7.262 1.00 38.65 701 TYR A C 1
ATOM 1344 O O . TYR A 1 175 ? 18.597 -14.424 6.075 1.00 41.86 701 TYR A O 1
ATOM 1353 N N . HIS A 1 176 ? 17.895 -12.983 7.665 1.00 42.50 702 HIS A N 1
ATOM 1354 C CA . HIS A 1 176 ? 17.311 -12.031 6.720 1.00 46.09 702 HIS A CA 1
ATOM 1355 C C . HIS A 1 176 ? 18.381 -11.502 5.752 1.00 50.91 702 HIS A C 1
ATOM 1356 O O . HIS A 1 176 ? 18.159 -11.442 4.527 1.00 48.56 702 HIS A O 1
ATOM 1363 N N . LYS A 1 177 ? 19.544 -11.137 6.300 1.00 49.73 703 LYS A N 1
ATOM 1364 C CA . LYS A 1 177 ? 20.645 -10.591 5.500 1.00 46.02 703 LYS A CA 1
ATOM 1365 C C . LYS A 1 177 ? 21.235 -11.661 4.576 1.00 43.21 703 LYS A C 1
ATOM 1366 O O . LYS A 1 177 ? 21.592 -11.378 3.427 1.00 47.15 703 LYS A O 1
ATOM 1372 N N . VAL A 1 178 ? 21.338 -12.887 5.081 1.00 37.08 704 VAL A N 1
ATOM 1373 C CA . VAL A 1 178 ? 21.832 -14.004 4.283 1.00 40.19 704 VAL A CA 1
ATOM 1374 C C . VAL A 1 178 ? 20.948 -14.205 3.052 1.00 45.99 704 VAL A C 1
ATOM 1375 O O . VAL A 1 178 ? 21.468 -14.340 1.919 1.00 38.82 704 VAL A O 1
ATOM 1379 N N . LYS A 1 179 ? 19.623 -14.199 3.253 1.00 36.78 705 LYS A N 1
ATOM 1380 C CA . LYS A 1 179 ? 18.703 -14.406 2.128 1.00 44.92 705 LYS A CA 1
ATOM 1381 C C . LYS A 1 179 ? 18.855 -13.290 1.096 1.00 41.02 705 LYS A C 1
ATOM 1382 O O . LYS A 1 179 ? 18.765 -13.527 -0.116 1.00 40.41 705 LYS A O 1
ATOM 1388 N N . ARG A 1 180 ? 19.075 -12.073 1.589 1.00 41.25 706 ARG A N 1
ATOM 1389 C CA . ARG A 1 180 ? 19.200 -10.891 0.738 1.00 44.05 706 ARG A CA 1
ATOM 1390 C C . ARG A 1 180 ? 20.485 -10.946 -0.105 1.00 46.44 706 ARG A C 1
ATOM 1391 O O . ARG A 1 180 ? 20.484 -10.619 -1.310 1.00 46.51 706 ARG A O 1
ATOM 1399 N N . VAL A 1 181 ? 21.578 -11.370 0.520 1.00 44.18 707 VAL A N 1
ATOM 1400 C CA . VAL A 1 181 ? 22.836 -11.559 -0.207 1.00 41.33 707 VAL A CA 1
ATOM 1401 C C . VAL A 1 181 ? 22.668 -12.570 -1.358 1.00 38.79 707 VAL A C 1
ATOM 1402 O O . VAL A 1 181 ? 23.080 -12.324 -2.490 1.00 38.77 707 VAL A O 1
ATOM 1406 N N . ILE A 1 182 ? 22.032 -13.701 -1.086 1.00 32.94 708 ILE A N 1
ATOM 1407 C CA . ILE A 1 182 ? 21.848 -14.714 -2.126 1.00 34.17 708 ILE A CA 1
ATOM 1408 C C . ILE A 1 182 ? 20.981 -14.191 -3.259 1.00 36.20 708 ILE A C 1
ATOM 1409 O O . ILE A 1 182 ? 21.266 -14.442 -4.446 1.00 40.95 708 ILE A O 1
ATOM 1414 N N . GLU A 1 183 ? 19.933 -13.438 -2.928 1.00 37.74 709 GLU A N 1
ATOM 1415 C CA . GLU A 1 183 ? 19.116 -12.874 -4.001 1.00 50.65 709 GLU A CA 1
ATOM 1416 C C . GLU A 1 183 ? 19.932 -11.913 -4.867 1.00 46.29 709 GLU A C 1
ATOM 1417 O O . GLU A 1 183 ? 19.786 -11.901 -6.085 1.00 42.40 709 GLU A O 1
ATOM 1423 N N . ASP A 1 184 ? 20.788 -11.109 -4.234 1.00 44.24 710 ASP A N 1
ATOM 1424 C CA . ASP A 1 184 ? 21.526 -10.066 -4.953 1.00 49.22 710 ASP A CA 1
ATOM 1425 C C . ASP A 1 184 ? 22.572 -10.680 -5.861 1.00 44.51 710 ASP A C 1
ATOM 1426 O O . ASP A 1 184 ? 22.847 -10.152 -6.926 1.00 52.81 710 ASP A O 1
ATOM 1431 N N . LEU A 1 185 ? 23.171 -11.784 -5.409 1.00 41.69 711 LEU A N 1
ATOM 1432 C CA . LEU A 1 185 ? 24.305 -12.399 -6.109 1.00 45.43 711 LEU A CA 1
ATOM 1433 C C . LEU A 1 185 ? 23.851 -13.474 -7.113 1.00 51.43 711 LEU A C 1
ATOM 1434 O O . LEU A 1 185 ? 24.675 -14.140 -7.752 1.00 58.27 711 LEU A O 1
ATOM 1439 N N . SER A 1 186 ? 22.534 -13.624 -7.239 1.00 49.69 712 SER A N 1
ATOM 1440 C CA . SER A 1 186 ? 21.930 -14.576 -8.160 1.00 58.02 712 SER A CA 1
ATOM 1441 C C . SER A 1 186 ? 21.661 -13.980 -9.535 1.00 69.06 712 SER A C 1
ATOM 1442 O O . SER A 1 186 ? 21.059 -14.634 -10.386 1.00 72.75 712 SER A O 1
ATOM 1445 N N . GLY A 1 187 ? 22.075 -12.734 -9.742 1.00 69.12 713 GLY A N 1
ATOM 1446 C CA . GLY A 1 187 ? 21.998 -12.138 -11.059 1.00 73.72 713 GLY A CA 1
ATOM 1447 C C . GLY A 1 187 ? 23.005 -12.761 -12.014 1.00 78.78 713 GLY A C 1
ATOM 1448 O O . GLY A 1 187 ? 23.357 -12.173 -13.043 1.00 82.72 713 GLY A O 1
ATOM 1449 N N . LEU B 2 1 ? 24.302 -30.424 19.465 1.00 94.96 570 LEU B N 1
ATOM 1450 C CA . LEU B 2 1 ? 25.094 -31.325 18.632 1.00 88.58 570 LEU B CA 1
ATOM 1451 C C . LEU B 2 1 ? 25.295 -32.691 19.295 1.00 77.67 570 LEU B C 1
ATOM 1452 O O . LEU B 2 1 ? 26.404 -33.034 19.741 1.00 80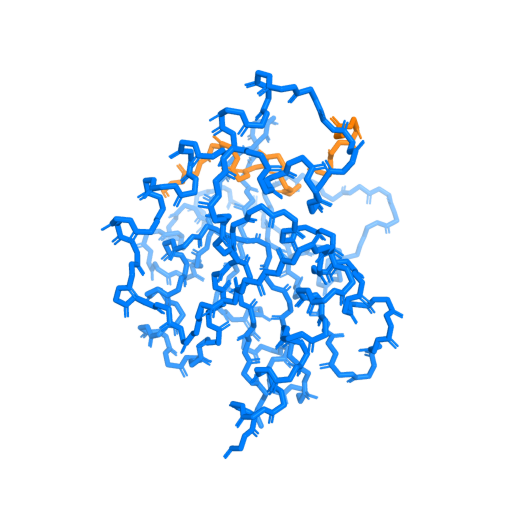.39 570 LEU B O 1
ATOM 1454 N N . SER B 2 2 ? 24.211 -33.461 19.364 1.00 81.70 571 SER B N 1
ATOM 1455 C CA . SER B 2 2 ? 24.306 -34.881 19.666 1.00 60.78 571 SER B CA 1
ATOM 1456 C C . SER B 2 2 ? 23.810 -35.671 18.460 1.00 42.94 571 SER B C 1
ATOM 1457 O O . SER B 2 2 ? 22.942 -35.194 17.722 1.00 43.16 571 SER B O 1
ATOM 1460 N N . ARG B 2 3 ? 24.353 -36.869 18.266 1.00 35.86 572 ARG B N 1
ATOM 1461 C CA . ARG B 2 3 ? 23.930 -37.732 17.167 1.00 34.19 572 ARG B CA 1
ATOM 1462 C C . ARG B 2 3 ? 24.068 -37.016 15.831 1.00 38.03 572 ARG B C 1
ATOM 1463 O O . ARG B 2 3 ? 23.162 -37.035 14.984 1.00 36.56 572 ARG B O 1
ATOM 1471 N N . VAL B 2 4 ? 25.233 -36.386 15.659 1.00 36.46 573 VAL B N 1
ATOM 1472 C CA . VAL B 2 4 ? 25.604 -35.674 14.447 1.00 31.63 573 VAL B CA 1
ATOM 1473 C C . VAL B 2 4 ? 25.720 -36.674 13.281 1.00 32.00 573 VAL B C 1
ATOM 1474 O O . VAL B 2 4 ? 26.243 -37.792 13.449 1.00 32.35 573 VAL B O 1
ATOM 1478 N N . LYS B 2 5 ? 25.201 -36.306 12.113 1.00 29.75 574 LYS B N 1
ATOM 1479 C CA . LYS B 2 5 ? 25.316 -37.176 10.940 1.00 30.74 574 LYS B CA 1
ATOM 1480 C C . LYS B 2 5 ? 26.775 -37.509 10.638 1.00 32.42 574 LYS B C 1
ATOM 1481 O O . LYS B 2 5 ? 27.681 -36.697 10.878 1.00 30.61 574 LYS B O 1
ATOM 1497 N N . LEU B 2 7 ? 28.383 -37.861 7.800 1.00 30.99 576 LEU B N 1
ATOM 1498 C CA . LEU B 2 7 ? 29.039 -37.005 6.815 1.00 33.11 576 LEU B CA 1
ATOM 1499 C C . LEU B 2 7 ? 29.576 -35.754 7.497 1.00 33.18 576 LEU B C 1
ATOM 1500 O O . LEU B 2 7 ? 30.724 -35.314 7.232 1.00 30.02 576 LEU B O 1
ATOM 1505 N N . LYS B 2 8 ? 28.753 -35.165 8.354 1.00 25.98 577 LYS B N 1
ATOM 1506 C CA . LYS B 2 8 ? 29.184 -33.970 9.093 1.00 33.43 577 LYS B CA 1
ATOM 1507 C C . LYS B 2 8 ? 30.339 -34.302 10.059 1.00 33.12 577 LYS B C 1
ATOM 1508 O O . LYS B 2 8 ? 31.293 -33.514 10.186 1.00 32.19 577 LYS B O 1
ATOM 1514 N N . LYS B 2 9 ? 30.286 -35.470 10.706 1.00 32.88 578 LYS B N 1
ATOM 1515 C CA . LYS B 2 9 ? 31.438 -35.906 11.531 1.00 31.99 578 LYS B CA 1
ATOM 1516 C C . LYS B 2 9 ? 32.731 -36.038 10.712 1.00 34.46 578 LYS B C 1
ATOM 1517 O O . LYS B 2 9 ? 33.806 -35.751 11.240 1.00 33.73 578 LYS B O 1
ATOM 1523 N N . SER B 2 10 ? 32.633 -36.484 9.448 1.00 30.25 579 SER B N 1
ATOM 1524 C CA . SER B 2 10 ? 33.816 -36.662 8.597 1.00 32.31 579 SER B CA 1
ATOM 1525 C C . SER B 2 10 ? 34.577 -35.339 8.330 1.00 35.21 579 SER B C 1
ATOM 1526 O O . SER B 2 10 ? 35.771 -35.344 7.975 1.00 37.51 579 SER B O 1
ATOM 1529 N N . LEU B 2 11 ? 33.889 -34.215 8.536 1.00 30.64 580 LEU B N 1
ATOM 1530 C CA . LEU B 2 11 ? 34.490 -32.888 8.381 1.00 33.32 580 LEU B CA 1
ATOM 1531 C C . LEU B 2 11 ? 35.545 -32.679 9.466 1.00 35.16 580 LEU B C 1
ATOM 1532 O O . LEU B 2 11 ? 36.464 -31.869 9.293 1.00 39.63 580 LEU B O 1
ATOM 1537 N N . ARG B 2 12 ? 35.441 -33.416 10.574 1.00 32.49 581 ARG B N 1
ATOM 1538 C CA . ARG B 2 12 ? 36.422 -33.281 11.666 1.00 30.88 581 ARG B CA 1
ATOM 1539 C C . ARG B 2 12 ? 37.792 -33.913 11.370 1.00 38.83 581 ARG B C 1
ATOM 1540 O O . ARG B 2 12 ? 38.787 -33.560 12.034 1.00 39.95 581 ARG B O 1
ATOM 1548 N N . GLN B 2 13 ? 37.836 -34.907 10.469 1.00 35.09 582 GLN B N 1
ATOM 1549 C CA . GLN B 2 13 ? 39.122 -35.341 9.931 1.00 32.47 582 GLN B CA 1
ATOM 1550 C C . GLN B 2 13 ? 39.188 -35.165 8.416 1.00 33.78 582 GLN B C 1
ATOM 1551 O O . GLN B 2 13 ? 39.037 -36.131 7.673 1.00 39.49 582 GLN B O 1
ATOM 1557 N N . SER B 2 14 ? 39.667 -33.998 8.001 1.00 44.24 583 SER B N 1
ATOM 1558 C CA . SER B 2 14 ? 39.644 -33.572 6.608 1.00 52.48 583 SER B CA 1
ATOM 1559 C C . SER B 2 14 ? 41.033 -33.701 6.072 1.00 51.39 583 SER B C 1
ATOM 1560 O O . SER B 2 14 ? 42.001 -33.599 6.839 1.00 48.62 583 SER B O 1
ATOM 1563 N N . PHE B 2 15 ? 41.109 -33.944 4.766 1.00 52.55 584 PHE B N 1
ATOM 1564 C CA . PHE B 2 15 ? 42.355 -34.004 4.017 1.00 60.62 584 PHE B CA 1
ATOM 1565 C C . PHE B 2 15 ? 42.734 -32.636 3.452 1.00 69.88 584 PHE B C 1
ATOM 1566 O O . PHE B 2 15 ? 41.915 -31.710 3.454 1.00 69.96 584 PHE B O 1
#

Radius of gyration: 16.87 Å; Cα contacts (8 Å, |Δi|>4): 341; chains: 2; bounding box: 32×42×41 Å

Foldseek 3Di:
DAFAEEEAAACLVVLLVCCCVVCVVAEDAFAKEKQDDDDPPDDCRPNHPHDVDPVVVVVCVVVLQFLAKDDDPPMIMTHGLVRCVVQVVVNHHHHDDHALSSLVSCVVVVRHHAYEYEAQPDLVQSCQADVPDDSVVSVVSNVVSVVSCVPRVVSHNYYDYDRYVVRRSVVVVVSSVVVRD/DPPDDVVVVVVPDD

CATH classification: 3.40.50.300

Nearest PDB structures (foldseek):
  1kjw-assembly1_A  TM=9.929E-01  e=2.107E-37  Rattus norvegicus
  1jxm-assembly1_A  TM=9.877E-01  e=5.625E-37  Rattus norvegicus
  2xkx-assembly1_B  TM=9.929E-01  e=1.931E-35  Rattus norvegicus
  5ypr-assembly1_A  TM=9.587E-01  e=4.283E-36  Rattus norvegicus
  3uat-assembly1_A  TM=9.911E-01  e=7.002E-33  Rattus norvegicus

Secondary structure (DSSP, 8-state):
-PPPEEEESTTHHHHHHHHHHH-TTTEE-PPPEE-SPP-TT--BTTTBEE-S-HHHHHHHHHTT-EEEEEEETTEEEEEEHHHHHHHHHTT-EEEE---THHHHHHHHTT---EEEEE--SSHHHHHHH-TTS-HHHHHHHHHHHHHHHHHHGGG-SEEE--SSHHHHHHHHHHHHHHTT-/--S---TGGGGSB-